Protein AF-A0A087DJ01-F1 (afdb_monomer_lite)

Organism: NCBI:txid158787

InterPro domains:
  IPR004776 Membrane transport PIN-like [PF03547] (1-131)

pLDDT: mean 82.6, std 9.66, range [50.88, 93.38]

Radius of gyration: 17.45 Å; chains: 1; bounding box: 39×43×50 Å

Structure (mmCIF, N/CA/C/O backbone):
data_AF-A0A087DJ01-F1
#
_entry.id   AF-A0A087DJ01-F1
#
loop_
_atom_site.group_PDB
_atom_site.id
_atom_site.type_symbol
_atom_site.label_atom_id
_atom_site.label_alt_id
_atom_site.label_comp_id
_atom_site.label_asym_id
_atom_site.label_entity_id
_atom_site.label_seq_id
_atom_site.pdbx_PDB_ins_code
_atom_site.Cartn_x
_atom_site.Cartn_y
_atom_site.Cartn_z
_atom_site.occupancy
_atom_site.B_iso_or_equiv
_atom_site.auth_seq_id
_atom_site.auth_comp_id
_atom_site.auth_asym_id
_atom_site.auth_atom_id
_atom_site.pdbx_PDB_model_num
ATOM 1 N N . MET A 1 1 ? -6.832 -7.668 -25.271 1.00 61.53 1 MET A N 1
ATOM 2 C CA . MET A 1 1 ? -7.771 -8.761 -24.908 1.00 61.53 1 MET A CA 1
ATOM 3 C C . MET A 1 1 ? -7.084 -9.941 -24.215 1.00 61.53 1 MET A C 1
ATOM 5 O O . MET A 1 1 ? -7.555 -10.349 -23.163 1.00 61.53 1 MET A O 1
ATOM 9 N N . VAL A 1 2 ? -5.950 -10.449 -24.720 1.00 81.69 2 VAL A N 1
ATOM 10 C CA . VAL A 1 2 ? -5.248 -11.616 -24.135 1.00 81.69 2 VAL A CA 1
ATOM 11 C C . VAL A 1 2 ? -4.806 -11.410 -22.673 1.00 81.69 2 VAL A C 1
ATOM 13 O O . VAL A 1 2 ? -4.957 -12.313 -21.858 1.00 81.69 2 VAL A O 1
ATOM 16 N N . ALA A 1 3 ? -4.304 -10.225 -22.310 1.00 79.38 3 ALA A N 1
ATOM 17 C CA . ALA A 1 3 ? -3.881 -9.904 -20.940 1.00 79.38 3 ALA A CA 1
ATOM 18 C C . ALA A 1 3 ? -5.028 -9.996 -19.909 1.00 79.38 3 ALA A C 1
ATOM 20 O O . ALA A 1 3 ? -4.886 -10.640 -18.872 1.00 79.38 3 ALA A O 1
ATOM 21 N N . VAL A 1 4 ? -6.193 -9.426 -20.237 1.00 81.94 4 VAL A N 1
ATOM 22 C CA . VAL A 1 4 ? -7.402 -9.496 -19.398 1.00 81.94 4 VAL A CA 1
ATOM 23 C C . VAL A 1 4 ? -7.857 -10.945 -19.231 1.00 81.94 4 VAL A C 1
ATOM 25 O O . VAL A 1 4 ? -8.125 -11.381 -18.116 1.00 81.94 4 VAL A O 1
ATOM 28 N N . ALA A 1 5 ? -7.885 -11.711 -20.327 1.00 84.88 5 ALA A N 1
ATOM 29 C CA . ALA A 1 5 ? -8.267 -13.120 -20.296 1.00 84.88 5 ALA A CA 1
ATOM 30 C C . ALA A 1 5 ? -7.336 -13.953 -19.399 1.00 84.88 5 ALA A C 1
ATOM 32 O O . ALA A 1 5 ? -7.823 -14.791 -18.648 1.00 84.88 5 ALA A O 1
ATOM 33 N N . LYS A 1 6 ? -6.021 -13.687 -19.409 1.00 85.19 6 LYS A N 1
ATOM 34 C CA . LYS A 1 6 ? -5.051 -14.346 -18.515 1.00 85.19 6 LYS A CA 1
ATOM 35 C C . LYS A 1 6 ? -5.342 -14.058 -17.040 1.00 85.19 6 LYS A C 1
ATOM 37 O O . LYS A 1 6 ? -5.393 -14.991 -16.246 1.00 85.19 6 LYS A O 1
ATOM 42 N N . ILE A 1 7 ? -5.573 -12.795 -16.677 1.00 85.44 7 ILE A N 1
ATOM 43 C CA . ILE A 1 7 ? -5.881 -12.416 -15.287 1.00 85.44 7 ILE A CA 1
ATOM 44 C C . ILE A 1 7 ? -7.194 -13.061 -14.834 1.00 85.44 7 ILE A C 1
ATOM 46 O O . ILE A 1 7 ? -7.244 -13.677 -13.770 1.00 85.44 7 ILE A O 1
ATOM 50 N N . LEU A 1 8 ? -8.244 -12.976 -15.656 1.00 85.94 8 LEU A N 1
ATOM 51 C CA . LEU A 1 8 ? -9.532 -13.598 -15.350 1.00 85.94 8 LEU A CA 1
ATOM 52 C C . LEU A 1 8 ? -9.408 -15.118 -15.229 1.00 85.94 8 LEU A C 1
ATOM 54 O O . LEU A 1 8 ? -9.960 -15.688 -14.295 1.00 85.94 8 LEU A O 1
ATOM 58 N N . ALA A 1 9 ? -8.645 -15.769 -16.109 1.00 88.62 9 ALA A N 1
ATOM 59 C CA . ALA A 1 9 ? -8.399 -17.205 -16.033 1.00 88.62 9 ALA A CA 1
ATOM 60 C C . ALA A 1 9 ? -7.702 -17.597 -14.722 1.00 88.62 9 ALA A C 1
ATOM 62 O O . ALA A 1 9 ? -8.110 -18.570 -14.094 1.00 88.62 9 ALA A O 1
ATOM 63 N N . ILE A 1 10 ? -6.712 -16.823 -14.262 1.00 88.19 10 ILE A N 1
ATOM 64 C CA . ILE A 1 10 ? -6.033 -17.066 -12.978 1.00 88.19 10 ILE A CA 1
ATOM 65 C C . ILE A 1 10 ? -7.006 -16.897 -11.799 1.00 88.19 10 ILE A C 1
ATOM 67 O O . ILE A 1 10 ? -7.025 -17.736 -10.897 1.00 88.19 10 ILE A O 1
ATOM 71 N N . ILE A 1 11 ? -7.850 -15.858 -11.811 1.00 87.62 11 ILE A N 1
ATOM 72 C CA . ILE A 1 11 ? -8.863 -15.631 -10.764 1.00 87.62 11 ILE A CA 1
ATOM 73 C C . ILE A 1 11 ? -9.891 -16.773 -10.743 1.00 87.62 11 ILE A C 1
ATOM 75 O O . ILE A 1 11 ? -10.193 -17.318 -9.678 1.00 87.62 11 ILE A O 1
ATOM 79 N N . LEU A 1 12 ? -10.408 -17.159 -11.912 1.00 91.06 12 LEU A N 1
ATOM 80 C CA . LEU A 1 12 ? -11.375 -18.247 -12.059 1.00 91.06 12 LEU A CA 1
ATOM 81 C C . LEU A 1 12 ? -10.776 -19.590 -11.637 1.00 91.06 12 LEU A C 1
ATOM 83 O O . LEU A 1 12 ? -11.440 -20.349 -10.937 1.00 91.06 12 LEU A O 1
ATOM 87 N N . LEU A 1 13 ? -9.518 -19.858 -11.992 1.00 91.12 13 LEU A N 1
ATOM 88 C CA . LEU A 1 13 ? -8.791 -21.047 -11.557 1.00 91.12 13 LEU A CA 1
ATOM 89 C C . LEU A 1 13 ? -8.661 -21.081 -10.032 1.00 91.12 13 LEU A C 1
ATOM 91 O O . LEU A 1 13 ? -9.018 -22.079 -9.412 1.00 91.12 13 LEU A O 1
ATOM 95 N N . GLY A 1 14 ? -8.219 -19.986 -9.407 1.00 87.62 14 GLY A N 1
ATOM 96 C CA . GLY A 1 14 ? -8.130 -19.896 -7.947 1.00 87.62 14 GLY A CA 1
ATOM 97 C C . GLY A 1 14 ? -9.481 -20.134 -7.263 1.00 87.62 14 GLY A C 1
ATOM 98 O O . GLY A 1 14 ? -9.562 -20.863 -6.271 1.00 87.62 14 GLY A O 1
ATOM 99 N N . TYR A 1 15 ? -10.562 -19.585 -7.825 1.00 87.38 15 TYR A N 1
ATOM 100 C CA . TYR A 1 15 ? -11.919 -19.817 -7.331 1.00 87.38 15 TYR A CA 1
ATOM 101 C C . TYR A 1 15 ? -12.374 -21.274 -7.515 1.00 87.38 15 TYR A C 1
ATOM 103 O O . TYR A 1 15 ? -12.936 -21.858 -6.587 1.00 87.38 15 TYR A O 1
ATOM 111 N N . ALA A 1 16 ? -12.103 -21.888 -8.668 1.00 90.81 16 ALA A N 1
ATOM 112 C CA . ALA A 1 16 ? -12.424 -23.287 -8.937 1.00 90.81 16 ALA A CA 1
ATOM 113 C C . ALA A 1 16 ? -11.679 -24.226 -7.976 1.00 90.81 16 ALA A C 1
ATOM 115 O O . ALA A 1 16 ? -12.303 -25.069 -7.337 1.00 90.81 16 ALA A O 1
ATOM 116 N N . LEU A 1 17 ? -10.374 -24.020 -7.780 1.00 89.31 17 LEU A N 1
ATOM 117 C CA . LEU A 1 17 ? -9.560 -24.802 -6.843 1.00 89.31 17 LEU A CA 1
ATOM 118 C C . LEU A 1 17 ? -10.047 -24.659 -5.393 1.00 89.31 17 LEU A C 1
ATOM 120 O O . LEU A 1 17 ? -10.056 -25.634 -4.641 1.00 89.31 17 LEU A O 1
ATOM 124 N N . LYS A 1 18 ? -10.530 -23.469 -5.009 1.00 85.25 18 LYS A N 1
ATOM 125 C CA . LYS A 1 18 ? -11.216 -23.263 -3.727 1.00 85.25 18 LYS A CA 1
ATOM 126 C C . LYS A 1 18 ? -12.517 -24.072 -3.639 1.00 85.25 18 LYS A C 1
ATOM 128 O O . LYS A 1 18 ? -12.790 -24.658 -2.597 1.00 85.25 18 LYS A O 1
ATOM 133 N N . ARG A 1 19 ? -13.327 -24.115 -4.704 1.00 85.00 19 ARG A N 1
ATOM 134 C CA . ARG A 1 19 ? -14.607 -24.856 -4.738 1.00 85.00 19 ARG A CA 1
ATOM 135 C C . ARG A 1 19 ? -14.423 -26.373 -4.708 1.00 85.00 19 ARG A C 1
ATOM 137 O O . ARG A 1 19 ? -15.259 -27.051 -4.127 1.00 85.00 19 ARG A O 1
ATOM 144 N N . VAL A 1 20 ? -13.336 -26.879 -5.288 1.00 90.75 20 VAL A N 1
ATOM 145 C CA . VAL A 1 20 ? -12.963 -28.307 -5.270 1.00 90.75 20 VAL A CA 1
ATOM 146 C C . VAL A 1 20 ? -12.362 -28.729 -3.915 1.00 90.75 20 VAL A C 1
ATOM 148 O O . VAL A 1 20 ? -12.181 -29.913 -3.661 1.00 90.75 20 VAL A O 1
ATOM 151 N N . GLY A 1 21 ? -12.092 -27.782 -3.009 1.00 83.94 21 GLY A N 1
ATOM 152 C CA . GLY A 1 21 ? -11.594 -28.067 -1.659 1.00 83.94 21 GLY A CA 1
ATOM 153 C C . GLY A 1 21 ? -10.075 -28.225 -1.559 1.00 83.94 21 GLY A C 1
ATOM 154 O O . GLY A 1 21 ? -9.576 -28.546 -0.486 1.00 83.94 21 GLY A O 1
ATOM 155 N N . LEU A 1 22 ? -9.326 -27.953 -2.637 1.00 84.62 22 LEU A N 1
ATOM 156 C CA . LEU A 1 22 ? -7.858 -28.000 -2.620 1.00 84.62 22 LEU A CA 1
ATOM 157 C C . LEU A 1 22 ? -7.259 -26.899 -1.726 1.00 84.62 22 LEU A C 1
ATOM 159 O O . LEU A 1 22 ? -6.221 -27.092 -1.096 1.00 84.62 22 LEU A O 1
ATOM 163 N N . PHE A 1 23 ? -7.918 -25.738 -1.660 1.00 82.44 23 PHE A N 1
ATOM 164 C CA . PHE A 1 23 ? -7.527 -24.635 -0.783 1.00 82.44 23 PHE A CA 1
ATOM 165 C C . PHE A 1 23 ? -8.470 -24.526 0.418 1.00 82.44 23 PHE A C 1
ATOM 167 O O . PHE A 1 23 ? -9.631 -24.138 0.274 1.00 82.44 23 PHE A O 1
ATOM 174 N N . GLY A 1 24 ? -7.942 -24.821 1.607 1.00 76.75 24 GLY A N 1
ATOM 175 C CA . GLY A 1 24 ? -8.616 -24.600 2.885 1.00 76.75 24 GLY A CA 1
ATOM 176 C C . GLY A 1 24 ? -8.686 -23.121 3.286 1.00 76.75 24 GLY A C 1
ATOM 177 O O . GLY A 1 24 ? -8.116 -22.239 2.636 1.00 76.75 24 GLY A O 1
ATOM 178 N N . ALA A 1 25 ? -9.383 -22.845 4.392 1.00 72.25 25 ALA A N 1
ATOM 179 C CA . ALA A 1 25 ? -9.641 -21.486 4.877 1.00 72.25 25 ALA A CA 1
ATOM 180 C C . ALA A 1 25 ? -8.371 -20.709 5.267 1.00 72.25 25 ALA A C 1
ATOM 182 O O . ALA A 1 25 ? -8.379 -19.485 5.197 1.00 72.25 25 ALA A O 1
ATOM 183 N N . ASP A 1 26 ? -7.281 -21.393 5.622 1.00 74.38 26 ASP A N 1
ATOM 184 C CA . ASP A 1 26 ? -6.022 -20.767 6.044 1.00 74.38 26 ASP A CA 1
ATOM 185 C C . ASP A 1 26 ? -4.947 -20.724 4.950 1.00 74.38 26 ASP A C 1
ATOM 187 O O . ASP A 1 26 ? -3.949 -20.016 5.094 1.00 74.38 26 ASP A O 1
ATOM 191 N N . ASN A 1 27 ? -5.139 -21.419 3.822 1.00 79.50 27 ASN A N 1
ATOM 192 C CA . ASN A 1 27 ? -4.134 -21.509 2.757 1.00 79.50 27 ASN A CA 1
ATOM 193 C C . ASN A 1 27 ? -3.794 -20.137 2.151 1.00 79.50 27 ASN A C 1
ATOM 195 O O . ASN A 1 27 ? -2.657 -19.917 1.729 1.00 79.50 27 ASN A O 1
ATOM 199 N N . TYR A 1 28 ? -4.737 -19.186 2.164 1.00 76.06 28 TYR A N 1
ATOM 200 C CA . TYR A 1 28 ? -4.468 -17.817 1.715 1.00 76.06 28 TYR A CA 1
ATOM 201 C C . TYR A 1 28 ? -3.372 -17.143 2.552 1.00 76.06 28 TYR A C 1
ATOM 203 O O . TYR A 1 28 ? -2.590 -16.376 2.000 1.00 76.06 28 TYR A O 1
ATOM 211 N N . LYS A 1 29 ? -3.261 -17.455 3.854 1.00 74.44 29 LYS A N 1
ATOM 212 C CA . LYS A 1 29 ? -2.231 -16.890 4.742 1.00 74.44 29 LYS A CA 1
ATOM 213 C C . LYS A 1 29 ? -0.841 -17.351 4.317 1.00 74.44 29 LYS A C 1
ATOM 215 O O . LYS A 1 29 ? 0.102 -16.567 4.357 1.00 74.44 29 LYS A O 1
ATOM 220 N N . VAL A 1 30 ? -0.710 -18.613 3.901 1.00 80.62 30 VAL A N 1
ATOM 221 C CA . VAL A 1 30 ? 0.555 -19.168 3.395 1.00 80.62 30 VAL A CA 1
ATOM 222 C C . VAL A 1 30 ? 0.920 -18.512 2.070 1.00 80.62 30 VAL A C 1
ATOM 224 O O . VAL A 1 30 ? 2.027 -17.996 1.935 1.00 80.62 30 VAL A O 1
ATOM 227 N N . LEU A 1 31 ? -0.024 -18.449 1.126 1.00 80.94 31 LEU A N 1
ATOM 228 C CA . LEU A 1 31 ? 0.202 -17.804 -0.168 1.00 80.94 31 LEU A CA 1
ATOM 229 C C . LEU A 1 31 ? 0.583 -16.327 -0.001 1.00 80.94 31 LEU A C 1
ATOM 231 O O . LEU A 1 31 ? 1.525 -15.852 -0.622 1.00 80.94 31 LEU A O 1
ATOM 235 N N . GLN A 1 32 ? -0.094 -15.613 0.895 1.00 77.81 32 GLN A N 1
ATOM 236 C CA . GLN A 1 32 ? 0.176 -14.209 1.168 1.00 77.81 32 GLN A CA 1
ATOM 237 C C . GLN A 1 32 ? 1.559 -13.985 1.795 1.00 77.81 32 GLN A C 1
ATOM 239 O O . GLN A 1 32 ? 2.247 -13.033 1.427 1.00 77.81 32 GLN A O 1
ATOM 244 N N . LYS A 1 33 ? 2.001 -14.871 2.700 1.00 79.25 33 LYS A N 1
ATOM 245 C CA . LYS A 1 33 ? 3.377 -14.851 3.220 1.00 79.25 33 LYS A CA 1
ATOM 246 C C . LYS A 1 33 ? 4.389 -15.072 2.098 1.00 79.25 33 LYS A C 1
ATOM 248 O O . LYS A 1 33 ? 5.355 -14.325 2.019 1.00 79.25 33 LYS A O 1
ATOM 253 N N . MET A 1 34 ? 4.152 -16.038 1.210 1.00 85.06 34 MET A N 1
ATOM 254 C CA . MET A 1 34 ? 5.025 -16.261 0.052 1.00 85.06 34 MET A CA 1
ATOM 255 C C . MET A 1 34 ? 5.109 -15.011 -0.829 1.00 85.06 34 MET A C 1
ATOM 257 O O . MET A 1 34 ? 6.201 -14.617 -1.232 1.00 85.06 34 MET A O 1
ATOM 261 N N . VAL A 1 35 ? 3.978 -14.341 -1.071 1.00 84.56 35 VAL A N 1
ATOM 262 C CA . VAL A 1 35 ? 3.969 -13.124 -1.885 1.00 84.56 35 VAL A CA 1
ATOM 263 C C . VAL A 1 35 ? 4.772 -12.002 -1.226 1.00 84.56 35 VAL A C 1
ATOM 265 O O . VAL A 1 35 ? 5.670 -11.433 -1.842 1.00 84.56 35 VAL A O 1
ATOM 268 N N . LEU A 1 36 ? 4.5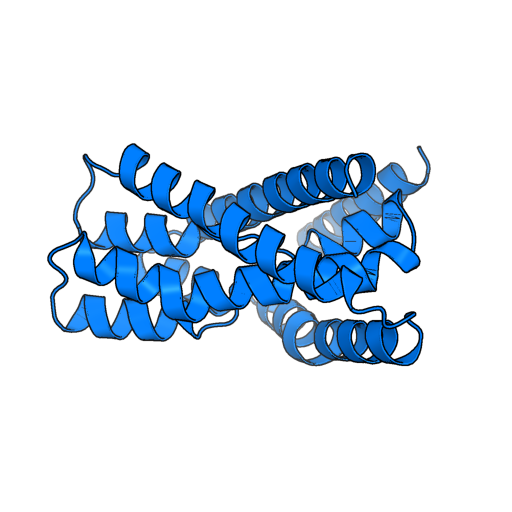00 -11.705 0.044 1.00 80.06 36 LEU A N 1
ATOM 269 C CA . LEU A 1 36 ? 5.110 -10.560 0.724 1.00 80.06 36 LEU A CA 1
ATOM 270 C C . LEU A 1 36 ? 6.572 -10.781 1.129 1.00 80.06 36 LEU A C 1
ATOM 272 O O . LEU A 1 36 ? 7.328 -9.816 1.145 1.00 80.06 36 LEU A O 1
ATOM 276 N N . TYR A 1 37 ? 6.979 -12.013 1.445 1.00 83.94 37 TYR A N 1
ATOM 277 C CA . TYR A 1 37 ? 8.342 -12.303 1.909 1.00 83.94 37 TYR A CA 1
ATOM 278 C C . TYR A 1 37 ? 9.275 -12.831 0.823 1.00 83.94 37 TYR A C 1
ATOM 280 O O . TYR A 1 37 ? 10.487 -12.758 0.998 1.00 83.94 37 TYR A O 1
ATOM 288 N N . VAL A 1 38 ? 8.745 -13.366 -0.280 1.00 88.31 38 VAL A N 1
ATOM 289 C CA . VAL A 1 38 ? 9.574 -13.967 -1.334 1.00 88.31 38 VAL A CA 1
ATOM 290 C C . VAL A 1 38 ? 9.384 -13.236 -2.652 1.00 88.31 38 VAL A C 1
ATOM 292 O O . VAL A 1 38 ? 10.339 -12.667 -3.177 1.00 88.31 38 VAL A O 1
ATOM 295 N N . THR A 1 39 ? 8.162 -13.202 -3.190 1.00 89.56 39 THR A N 1
ATOM 296 C CA . THR A 1 39 ? 7.971 -12.705 -4.560 1.00 89.56 39 THR A CA 1
ATOM 297 C C . THR A 1 39 ? 8.102 -11.192 -4.661 1.00 89.56 39 THR A C 1
ATOM 299 O O . THR A 1 39 ? 8.700 -10.719 -5.620 1.00 89.56 39 THR A O 1
ATOM 302 N N . LEU A 1 40 ? 7.580 -10.422 -3.698 1.00 86.00 40 LEU A N 1
ATOM 303 C CA . LEU A 1 40 ? 7.723 -8.963 -3.719 1.00 86.00 40 LEU A CA 1
ATOM 304 C C . LEU A 1 40 ? 9.1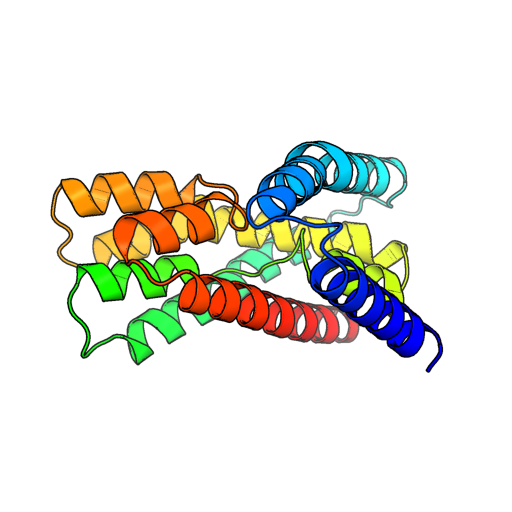76 -8.515 -3.536 1.00 86.00 40 LEU A C 1
ATOM 306 O O . LEU A 1 40 ? 9.631 -7.736 -4.371 1.00 86.00 40 LEU A O 1
ATOM 310 N N . PRO A 1 41 ? 9.946 -9.011 -2.547 1.00 88.50 41 PRO A N 1
ATOM 311 C CA . PRO A 1 41 ? 11.362 -8.670 -2.452 1.00 88.50 41 PRO A CA 1
ATOM 312 C C . PRO A 1 41 ? 12.138 -9.057 -3.711 1.00 88.50 41 PRO A C 1
ATOM 314 O O . PRO A 1 41 ? 12.916 -8.252 -4.215 1.00 88.50 41 PRO A O 1
ATOM 317 N N . ALA A 1 42 ? 11.878 -10.240 -4.280 1.00 90.44 42 ALA A N 1
ATOM 318 C CA . ALA A 1 42 ? 12.495 -10.651 -5.540 1.00 90.44 42 ALA A CA 1
ATOM 319 C C . ALA A 1 42 ? 12.127 -9.710 -6.702 1.00 90.44 42 ALA A C 1
ATOM 321 O O . ALA A 1 42 ? 13.002 -9.316 -7.473 1.00 90.44 42 ALA A O 1
ATOM 322 N N . ALA A 1 43 ? 10.859 -9.302 -6.813 1.00 87.94 43 ALA A N 1
ATOM 323 C CA . ALA A 1 43 ? 10.400 -8.355 -7.827 1.00 87.94 43 ALA A CA 1
ATOM 324 C C . ALA A 1 43 ? 11.060 -6.978 -7.664 1.00 87.94 43 ALA A C 1
ATOM 326 O O . ALA A 1 43 ? 11.467 -6.376 -8.655 1.00 87.94 43 ALA A O 1
ATOM 327 N N . ILE A 1 44 ? 11.219 -6.500 -6.428 1.00 88.81 44 ILE A N 1
ATOM 328 C CA . ILE A 1 44 ? 11.911 -5.241 -6.136 1.00 88.81 44 ILE A CA 1
ATOM 329 C C . ILE A 1 44 ? 13.381 -5.348 -6.547 1.00 88.81 44 ILE A C 1
ATOM 331 O O . ILE A 1 44 ? 13.840 -4.558 -7.367 1.00 88.81 44 ILE A O 1
ATOM 335 N N . ILE A 1 45 ? 14.101 -6.360 -6.050 1.00 91.69 45 ILE A N 1
ATOM 336 C CA . ILE A 1 45 ? 15.529 -6.558 -6.337 1.00 91.69 45 ILE A CA 1
ATOM 337 C C . ILE A 1 45 ? 15.774 -6.651 -7.845 1.00 91.69 45 ILE A C 1
ATOM 339 O O . ILE A 1 45 ? 16.657 -5.977 -8.364 1.00 91.69 45 ILE A O 1
ATOM 343 N N . THR A 1 46 ? 14.979 -7.443 -8.564 1.00 90.62 46 THR A N 1
ATOM 344 C CA . THR A 1 46 ? 15.123 -7.601 -10.021 1.00 90.62 46 THR A CA 1
ATOM 345 C C . THR A 1 46 ? 14.793 -6.322 -10.789 1.00 90.62 46 THR A C 1
ATOM 347 O O . THR A 1 46 ? 15.508 -5.983 -11.733 1.00 90.62 46 THR A O 1
ATOM 350 N N . SER A 1 47 ? 13.763 -5.579 -10.375 1.00 88.75 47 SER A N 1
ATOM 351 C CA . SER A 1 47 ? 13.389 -4.307 -11.008 1.00 88.75 47 SER A CA 1
ATOM 352 C C . SER A 1 47 ? 14.476 -3.247 -10.853 1.00 88.75 47 SER A C 1
ATOM 354 O O . SER A 1 47 ? 14.758 -2.531 -11.808 1.00 88.75 47 SER A O 1
ATOM 356 N N . PHE A 1 48 ? 15.119 -3.166 -9.686 1.00 88.62 48 PHE A N 1
ATOM 357 C CA . PHE A 1 48 ? 16.277 -2.293 -9.498 1.00 88.62 48 PHE A CA 1
ATOM 358 C C . PHE A 1 48 ? 17.512 -2.824 -10.229 1.00 88.62 48 PHE A C 1
ATOM 360 O O . PHE A 1 48 ? 18.176 -2.068 -10.917 1.00 88.62 48 PHE A O 1
ATOM 367 N N . ALA A 1 49 ? 17.812 -4.122 -10.172 1.00 89.75 49 ALA A N 1
ATOM 368 C CA . ALA A 1 49 ? 19.004 -4.675 -10.823 1.00 89.75 49 ALA A CA 1
ATOM 369 C C . ALA A 1 49 ? 19.012 -4.478 -12.351 1.00 89.75 49 ALA A C 1
ATOM 371 O O . ALA A 1 49 ? 20.074 -4.328 -12.951 1.00 89.75 49 ALA A O 1
ATOM 372 N N . THR A 1 50 ? 17.836 -4.493 -12.982 1.00 86.75 50 THR A N 1
ATOM 373 C CA . THR A 1 50 ? 17.683 -4.381 -14.443 1.00 86.75 50 THR A CA 1
ATOM 374 C C . THR A 1 50 ? 17.208 -3.008 -14.916 1.00 86.75 50 THR A C 1
ATOM 376 O O . THR A 1 50 ? 17.303 -2.696 -16.104 1.00 86.75 50 THR A O 1
ATOM 379 N N . GLY A 1 51 ? 16.674 -2.190 -14.012 1.00 80.69 51 GLY A N 1
ATOM 380 C CA . GLY A 1 51 ? 16.069 -0.913 -14.347 1.00 80.69 51 GLY A CA 1
ATOM 381 C C . GLY A 1 51 ? 17.095 0.195 -14.562 1.00 80.69 51 GLY A C 1
ATOM 382 O O . GLY A 1 51 ? 18.173 0.218 -13.969 1.00 80.69 51 GLY A O 1
ATOM 383 N N . ARG A 1 52 ? 16.753 1.155 -15.426 1.00 80.00 52 ARG A N 1
ATOM 384 C CA . ARG A 1 52 ? 17.541 2.380 -15.578 1.00 80.00 52 ARG A CA 1
ATOM 385 C C . ARG A 1 52 ? 17.270 3.293 -14.392 1.00 80.00 52 ARG A C 1
ATOM 387 O O . ARG A 1 52 ? 16.122 3.649 -14.142 1.00 80.00 52 ARG A O 1
ATOM 394 N N . HIS A 1 53 ? 18.330 3.675 -13.695 1.00 79.56 53 HIS A N 1
ATOM 395 C CA . HIS A 1 53 ? 18.249 4.596 -12.572 1.00 79.56 53 HIS A CA 1
ATOM 396 C C . HIS A 1 53 ? 18.486 6.011 -13.081 1.00 79.56 53 HIS A C 1
ATOM 398 O O . HIS A 1 53 ? 19.595 6.350 -13.487 1.00 79.56 53 HIS A O 1
ATOM 404 N N . ASP A 1 54 ? 17.435 6.818 -13.059 1.00 85.12 54 ASP A N 1
ATOM 405 C CA . ASP A 1 54 ? 17.502 8.253 -13.304 1.00 85.12 54 ASP A CA 1
ATOM 406 C C . ASP A 1 54 ? 17.006 8.974 -12.044 1.00 85.12 54 ASP A C 1
ATOM 408 O O . ASP A 1 54 ? 16.105 8.489 -11.354 1.00 85.12 54 ASP A O 1
ATOM 412 N N . LEU A 1 55 ? 17.569 10.144 -11.749 1.00 82.12 55 LEU A N 1
ATOM 413 C CA . LEU A 1 55 ? 17.086 11.044 -10.700 1.00 82.12 55 LEU A CA 1
ATOM 414 C C . LEU A 1 55 ? 15.606 11.406 -10.901 1.00 82.12 55 LEU A C 1
ATOM 416 O O . LEU A 1 55 ? 14.904 11.652 -9.921 1.00 82.12 55 LEU A O 1
ATOM 420 N N . GLY A 1 56 ? 15.105 11.354 -12.142 1.00 83.56 56 GLY A N 1
ATOM 421 C CA . GLY A 1 56 ? 13.682 11.503 -12.460 1.00 83.56 56 GLY A CA 1
ATOM 422 C C . GLY A 1 56 ? 12.755 10.545 -11.694 1.00 83.56 56 GLY A C 1
ATOM 423 O O . GLY A 1 56 ? 11.620 10.899 -11.383 1.00 83.56 56 GLY A O 1
ATOM 424 N N . LEU A 1 57 ? 13.242 9.367 -11.293 1.00 86.56 57 LEU A N 1
ATOM 425 C CA . LEU A 1 57 ? 12.469 8.404 -10.502 1.00 86.56 57 LEU A CA 1
ATOM 426 C C . LEU A 1 57 ? 12.119 8.920 -9.097 1.00 86.56 57 LEU A C 1
ATOM 428 O O . LEU A 1 57 ? 11.080 8.552 -8.550 1.00 86.56 57 LEU A O 1
ATOM 432 N N . LEU A 1 58 ? 12.932 9.815 -8.524 1.00 89.31 58 LEU A N 1
ATOM 433 C CA . LEU A 1 58 ? 12.640 10.424 -7.222 1.00 89.31 58 LEU A CA 1
ATOM 434 C C . LEU A 1 58 ? 11.412 11.341 -7.280 1.00 89.31 58 LEU A C 1
ATOM 436 O O . LEU A 1 58 ? 10.680 11.443 -6.293 1.00 89.31 58 LEU A O 1
ATOM 440 N N . TRP A 1 59 ? 11.135 11.955 -8.436 1.00 90.00 59 TRP A N 1
ATOM 441 C CA . TRP A 1 59 ? 9.903 12.722 -8.633 1.00 90.00 59 TRP A CA 1
ATOM 442 C C . TRP A 1 59 ? 8.664 11.832 -8.584 1.00 90.00 59 TRP A C 1
ATOM 444 O O . TRP A 1 59 ? 7.643 12.247 -8.039 1.00 90.00 59 TRP A O 1
ATOM 454 N N . ILE A 1 60 ? 8.765 10.588 -9.062 1.00 91.12 60 ILE A N 1
ATOM 455 C CA . ILE A 1 60 ? 7.682 9.602 -8.961 1.00 91.12 60 ILE A CA 1
ATOM 456 C C . ILE A 1 60 ? 7.433 9.229 -7.494 1.00 91.12 60 ILE A C 1
ATOM 458 O O . ILE A 1 60 ? 6.280 9.129 -7.072 1.00 91.12 60 ILE A O 1
ATOM 462 N N . SER A 1 61 ? 8.489 9.098 -6.687 1.00 92.88 61 SER A N 1
ATOM 463 C CA . SER A 1 61 ? 8.356 8.885 -5.241 1.00 92.88 61 SER A CA 1
ATOM 464 C C . SER A 1 61 ? 7.668 10.066 -4.551 1.00 92.88 61 SER A C 1
ATOM 466 O O . SER A 1 61 ? 6.762 9.867 -3.743 1.00 92.88 61 SER A O 1
ATOM 468 N N . LEU A 1 62 ? 8.032 11.309 -4.888 1.00 92.50 62 LEU A N 1
ATOM 469 C CA . LEU A 1 62 ? 7.354 12.487 -4.337 1.00 92.50 62 LEU A CA 1
ATOM 470 C C . LEU A 1 62 ? 5.881 12.546 -4.768 1.00 92.50 62 LEU A C 1
ATOM 472 O O . LEU A 1 62 ? 5.005 12.826 -3.950 1.00 92.50 62 LEU A O 1
ATOM 476 N N . PHE A 1 63 ? 5.596 12.234 -6.031 1.00 91.75 63 PHE A N 1
ATOM 477 C CA . PHE A 1 63 ? 4.234 12.140 -6.543 1.00 91.75 63 PHE A CA 1
ATOM 478 C C . PHE A 1 63 ? 3.417 11.088 -5.777 1.00 91.75 63 PHE A C 1
ATOM 480 O O . PHE A 1 63 ? 2.307 11.379 -5.332 1.00 91.75 63 PHE A O 1
ATOM 487 N N . GLY A 1 64 ? 3.990 9.906 -5.526 1.00 91.25 64 GLY A N 1
ATOM 488 C CA . GLY A 1 64 ? 3.361 8.854 -4.725 1.00 91.25 64 GLY A CA 1
ATOM 489 C C . GLY A 1 64 ? 3.026 9.290 -3.301 1.00 91.25 64 GLY A C 1
ATOM 490 O O . GLY A 1 64 ? 1.917 9.035 -2.826 1.00 91.25 64 GLY A O 1
ATOM 491 N N . LEU A 1 65 ? 3.932 10.023 -2.649 1.00 91.69 65 LEU A N 1
ATOM 492 C CA . LEU A 1 65 ? 3.699 10.606 -1.326 1.00 91.69 65 LEU A CA 1
ATOM 493 C C . LEU A 1 65 ? 2.493 11.562 -1.332 1.00 91.69 65 LEU A C 1
ATOM 495 O O . LEU A 1 65 ? 1.599 11.455 -0.488 1.00 91.69 65 LEU A O 1
ATOM 499 N N . VAL A 1 66 ? 2.439 12.481 -2.301 1.00 91.81 66 VAL A N 1
ATOM 500 C CA . VAL A 1 66 ? 1.343 13.455 -2.424 1.00 91.81 66 VAL A CA 1
ATOM 501 C C . VAL A 1 66 ? 0.021 12.743 -2.701 1.00 91.81 66 VAL A C 1
ATOM 503 O O . VAL A 1 66 ? -0.960 12.964 -1.987 1.00 91.81 66 VAL A O 1
ATOM 506 N N . CYS A 1 67 ? -0.004 11.830 -3.674 1.00 91.31 67 CYS A N 1
A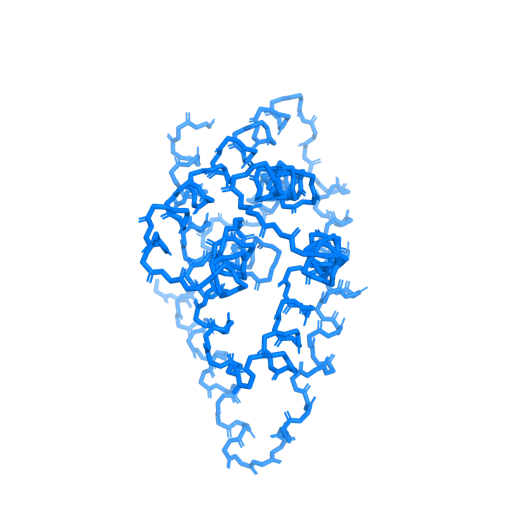TOM 507 C CA . CYS A 1 67 ? -1.197 11.063 -4.016 1.00 91.31 67 CYS A CA 1
ATOM 508 C C . CYS A 1 67 ? -1.722 10.238 -2.840 1.00 91.31 67 CYS A C 1
ATOM 510 O O . CYS A 1 67 ? -2.936 10.139 -2.684 1.00 91.31 67 CYS A O 1
ATOM 512 N N . ALA A 1 68 ? -0.845 9.687 -1.994 1.00 89.62 68 ALA A N 1
ATOM 513 C CA . ALA A 1 68 ? -1.243 8.897 -0.828 1.00 89.62 68 ALA A CA 1
ATOM 514 C C . ALA A 1 68 ? -1.935 9.740 0.263 1.00 89.62 68 ALA A C 1
ATOM 516 O O . ALA A 1 68 ? -2.708 9.205 1.061 1.00 89.62 68 ALA A O 1
ATOM 517 N N . THR A 1 69 ? -1.745 11.065 0.250 1.00 88.25 69 THR A N 1
ATOM 518 C CA . THR A 1 69 ? -2.456 12.009 1.131 1.00 88.25 69 THR A CA 1
ATOM 519 C C . THR A 1 69 ? -3.944 12.097 0.803 1.00 88.25 69 THR A C 1
ATOM 521 O O . THR A 1 69 ? -4.781 12.209 1.698 1.00 88.25 69 THR A O 1
ATOM 524 N N . ILE A 1 70 ? -4.294 12.037 -0.484 1.00 89.81 70 ILE A N 1
ATOM 525 C CA . ILE A 1 70 ? -5.667 12.221 -0.965 1.00 89.81 70 ILE A CA 1
ATOM 526 C C . ILE A 1 70 ? -6.633 11.210 -0.325 1.00 89.81 70 ILE A C 1
ATOM 528 O O . ILE A 1 70 ? -7.590 11.652 0.316 1.00 89.81 70 ILE A O 1
ATOM 532 N N . PRO A 1 71 ? -6.410 9.881 -0.407 1.00 87.75 71 PRO A N 1
ATOM 533 C CA . PRO A 1 71 ? -7.330 8.913 0.179 1.00 87.75 71 PRO A CA 1
ATOM 534 C C . PRO A 1 71 ? -7.391 9.007 1.709 1.00 87.75 71 PRO A C 1
ATOM 536 O O . PRO A 1 71 ? -8.457 8.773 2.276 1.00 87.75 71 PRO A O 1
ATOM 539 N N . LEU A 1 72 ? -6.316 9.426 2.390 1.00 87.69 72 LEU A N 1
ATOM 540 C CA . LEU A 1 72 ? -6.349 9.694 3.833 1.00 87.69 72 LEU A CA 1
ATOM 541 C C . LEU A 1 72 ? -7.332 10.823 4.173 1.00 87.69 72 LEU A C 1
ATOM 543 O O . LEU A 1 72 ? -8.196 10.657 5.040 1.00 87.69 72 LEU A O 1
ATOM 547 N N . VAL A 1 73 ? -7.244 11.949 3.460 1.00 88.88 73 VAL A N 1
ATOM 548 C CA . VAL A 1 73 ? -8.163 13.084 3.633 1.00 88.88 73 VAL A CA 1
ATOM 549 C C . VAL A 1 73 ? -9.589 12.673 3.270 1.00 88.88 73 VAL A C 1
ATOM 551 O O . VAL A 1 73 ? -10.522 12.948 4.026 1.00 88.88 73 VAL A O 1
ATOM 554 N N . THR A 1 74 ? -9.781 11.947 2.165 1.00 88.69 74 THR A N 1
ATOM 555 C CA . THR A 1 74 ? -11.097 11.420 1.784 1.00 88.69 74 THR A CA 1
ATOM 556 C C . THR A 1 74 ? -11.683 10.543 2.889 1.00 88.69 74 THR A C 1
ATOM 558 O O . THR A 1 74 ? -12.837 10.737 3.270 1.00 88.69 74 THR A O 1
ATOM 561 N N . MET A 1 75 ? -10.903 9.630 3.472 1.00 87.56 75 MET A N 1
ATOM 562 C CA . MET A 1 75 ? -11.377 8.765 4.553 1.00 87.56 75 MET A CA 1
ATOM 563 C C . MET A 1 75 ? -11.680 9.545 5.833 1.00 87.56 75 MET A C 1
ATOM 565 O O . MET A 1 75 ? -12.695 9.267 6.474 1.00 87.56 75 MET A O 1
ATOM 569 N N . PHE A 1 76 ? -10.893 10.565 6.185 1.00 88.69 76 PHE A N 1
ATOM 570 C CA . PHE A 1 76 ? -11.199 11.460 7.310 1.00 88.69 76 PHE A CA 1
ATOM 571 C C . PHE A 1 76 ? -12.564 12.149 7.144 1.00 88.69 76 PHE A C 1
ATOM 573 O O . PHE A 1 76 ? -13.342 12.258 8.102 1.00 88.69 76 PHE A O 1
ATOM 580 N N . VAL A 1 77 ? -12.862 12.567 5.912 1.00 89.88 77 VAL A N 1
ATOM 581 C CA . VAL A 1 77 ? -14.083 13.264 5.499 1.00 89.88 77 VAL A CA 1
ATOM 582 C C . VAL A 1 77 ? -15.271 12.307 5.336 1.00 89.88 77 VAL A C 1
ATOM 584 O O . VAL A 1 77 ? -16.400 12.679 5.624 1.00 89.88 77 VAL A O 1
ATOM 587 N N . VAL A 1 78 ? -15.100 11.059 4.921 1.00 88.94 78 VAL A N 1
ATOM 588 C CA . VAL A 1 78 ? -16.235 10.116 4.826 1.00 88.94 78 VAL A CA 1
ATOM 589 C C . VAL A 1 78 ? -16.617 9.571 6.206 1.00 88.94 78 VAL A C 1
ATOM 591 O O . VAL A 1 78 ? -17.788 9.341 6.502 1.00 88.94 78 VAL A O 1
ATOM 594 N N . SER A 1 79 ? -15.642 9.425 7.098 1.00 87.56 79 SER A N 1
ATOM 595 C CA . SER A 1 79 ? -15.816 8.746 8.383 1.00 87.56 79 SER A CA 1
ATOM 596 C C . SER A 1 79 ? -16.257 9.655 9.549 1.00 87.56 79 SER A C 1
ATOM 598 O O . SER A 1 79 ? -16.370 9.184 10.677 1.00 87.56 79 SER A O 1
ATOM 600 N N . ARG A 1 80 ? -16.568 10.943 9.312 1.00 86.81 80 ARG A N 1
ATOM 601 C CA . ARG A 1 80 ? -16.874 11.957 10.363 1.00 86.81 80 ARG A CA 1
ATOM 602 C C . ARG A 1 80 ? -17.992 11.582 11.334 1.00 86.81 80 ARG A C 1
ATOM 604 O O . ARG A 1 80 ? -17.974 12.036 12.469 1.00 86.81 80 ARG A O 1
ATOM 611 N N . ARG A 1 81 ? -18.970 10.791 10.887 1.00 87.44 81 ARG A N 1
ATOM 612 C CA . ARG A 1 81 ? -20.117 10.366 11.711 1.00 87.44 81 ARG A CA 1
ATOM 613 C C . ARG A 1 81 ? -19.877 9.043 12.447 1.00 87.44 81 ARG A C 1
ATOM 615 O O . ARG A 1 81 ? -20.802 8.514 13.051 1.00 87.44 81 ARG A O 1
ATOM 622 N N . MET A 1 82 ? -18.676 8.473 12.351 1.00 85.81 82 MET A N 1
ATOM 623 C CA . MET A 1 82 ? -18.352 7.170 12.930 1.00 85.81 82 MET A CA 1
ATOM 624 C C . MET A 1 82 ? -17.627 7.304 14.278 1.00 85.81 82 MET A C 1
ATOM 626 O O . MET A 1 82 ? -16.917 8.289 14.492 1.00 85.81 82 MET A O 1
ATOM 630 N N . PRO A 1 83 ? -17.733 6.294 15.164 1.00 85.38 83 PRO A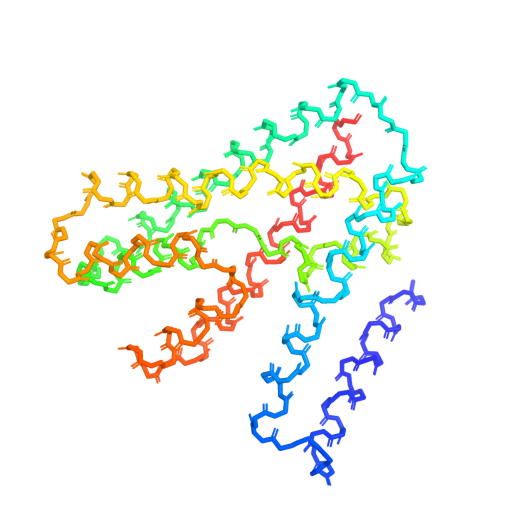 N 1
ATOM 631 C CA . PRO A 1 83 ? -16.951 6.233 16.399 1.00 85.38 83 PRO A CA 1
ATOM 632 C C . PRO A 1 83 ? -15.442 6.284 16.134 1.00 85.38 83 PRO A C 1
ATOM 634 O O . PRO A 1 83 ? -14.967 5.702 15.156 1.00 85.38 83 PRO A O 1
ATOM 637 N N . VAL A 1 84 ? -14.686 6.916 17.037 1.00 82.75 84 VAL A N 1
ATOM 638 C CA . VAL A 1 84 ? -13.254 7.239 16.868 1.00 82.75 84 VAL A CA 1
ATOM 639 C C . VAL A 1 84 ? -12.402 6.029 16.469 1.00 82.75 84 VAL A C 1
ATOM 641 O O . VAL A 1 84 ? -11.637 6.121 15.514 1.00 82.75 84 VAL A O 1
ATOM 644 N N . ALA A 1 85 ? -12.575 4.877 17.121 1.00 75.00 85 ALA A N 1
ATOM 645 C CA . ALA A 1 85 ? -11.801 3.672 16.811 1.00 75.00 85 ALA A CA 1
ATOM 646 C C . ALA A 1 85 ? -12.050 3.155 15.379 1.00 75.00 85 ALA A C 1
ATOM 648 O O . ALA A 1 85 ? -11.112 2.871 14.633 1.00 75.00 85 ALA A O 1
ATOM 649 N N . ARG A 1 86 ? -13.319 3.098 14.949 1.00 77.25 86 ARG A N 1
ATOM 650 C CA . ARG A 1 86 ? -13.692 2.698 13.579 1.00 77.25 86 ARG A CA 1
ATOM 651 C C . ARG A 1 86 ? -13.225 3.727 12.551 1.00 77.25 86 ARG A C 1
ATOM 653 O O . ARG A 1 86 ? -12.864 3.374 11.431 1.00 77.25 86 ARG A O 1
ATOM 660 N N . ARG A 1 87 ? -13.224 4.996 12.951 1.00 85.19 87 ARG A N 1
ATOM 661 C CA . ARG A 1 87 ? -12.764 6.127 12.155 1.00 85.19 87 ARG A CA 1
ATOM 662 C C . ARG A 1 87 ? -11.266 6.036 11.871 1.00 85.19 87 ARG A C 1
ATOM 664 O O . ARG A 1 87 ? -10.876 6.034 10.709 1.00 85.19 87 ARG A O 1
ATOM 671 N N . ALA A 1 88 ? -10.459 5.862 12.918 1.00 80.62 88 ALA A N 1
ATOM 672 C CA . ALA A 1 88 ? -9.019 5.643 12.817 1.00 80.62 88 ALA A CA 1
ATOM 673 C C . ALA A 1 88 ? -8.710 4.413 11.955 1.00 80.62 88 ALA A C 1
ATOM 675 O O . ALA A 1 88 ? -7.887 4.480 11.049 1.00 80.62 88 ALA A O 1
ATOM 676 N N . PHE A 1 89 ? -9.443 3.315 12.158 1.00 77.44 89 PHE A N 1
ATOM 677 C CA . PHE A 1 89 ? -9.294 2.123 11.331 1.00 77.44 89 PHE A CA 1
ATOM 678 C C . PHE A 1 89 ? -9.525 2.411 9.839 1.00 77.44 89 PHE A C 1
ATOM 680 O O . PHE A 1 89 ? -8.684 2.057 9.018 1.00 77.44 89 PHE A O 1
ATOM 687 N N . LEU A 1 90 ? -10.632 3.064 9.472 1.00 80.00 90 LEU A N 1
ATOM 688 C CA . LEU A 1 90 ? -10.924 3.383 8.070 1.00 80.00 90 LEU A CA 1
ATOM 689 C C . LEU A 1 90 ? -9.921 4.369 7.475 1.00 80.00 90 LEU A C 1
ATOM 691 O O . LEU A 1 90 ? -9.553 4.222 6.314 1.00 80.00 90 LEU A O 1
ATOM 695 N N . MET A 1 91 ? -9.455 5.337 8.264 1.00 84.81 91 MET A N 1
ATOM 696 C CA . MET A 1 91 ? -8.403 6.256 7.840 1.00 84.81 91 MET A CA 1
ATOM 697 C C . MET A 1 91 ? -7.105 5.520 7.528 1.00 84.81 91 MET A C 1
ATOM 699 O O . MET A 1 91 ? -6.502 5.817 6.509 1.00 84.81 91 MET A O 1
ATOM 703 N N . LEU A 1 92 ? -6.700 4.535 8.331 1.00 81.19 92 LEU A N 1
ATOM 704 C CA . LEU A 1 92 ? -5.460 3.788 8.098 1.00 81.19 92 LEU A CA 1
ATOM 705 C C . LEU A 1 92 ? -5.574 2.718 7.006 1.00 81.19 92 LEU A C 1
ATOM 707 O O . LEU A 1 92 ? -4.631 2.508 6.259 1.00 81.19 92 LEU A O 1
ATOM 711 N N . ASN A 1 93 ? -6.711 2.024 6.922 1.00 78.06 93 ASN A N 1
ATOM 712 C CA . ASN A 1 93 ? -6.892 0.888 6.007 1.00 78.06 93 ASN A CA 1
ATOM 713 C C . ASN A 1 93 ? -7.428 1.312 4.637 1.00 78.06 93 ASN A C 1
ATOM 715 O O . ASN A 1 93 ? -7.253 0.602 3.652 1.00 78.06 93 ASN A O 1
ATOM 719 N N . GLY A 1 94 ? -8.129 2.444 4.585 1.00 75.69 94 GLY A N 1
ATOM 720 C CA . GLY A 1 94 ? -8.650 3.035 3.358 1.00 75.69 94 GLY A CA 1
ATOM 721 C C . GLY A 1 94 ? -7.717 4.066 2.725 1.00 75.69 94 GLY A C 1
ATOM 722 O O . GLY A 1 94 ? -8.085 4.644 1.705 1.00 75.69 94 GLY A O 1
ATOM 723 N N . SER A 1 95 ? -6.552 4.320 3.324 1.00 81.00 95 SER A N 1
ATOM 724 C CA . SER A 1 95 ? -5.516 5.194 2.774 1.00 81.00 95 SER A CA 1
ATOM 725 C C . SER A 1 95 ? -4.309 4.398 2.291 1.00 81.00 95 SER A C 1
ATOM 727 O O . SER A 1 95 ? -4.131 3.229 2.634 1.00 81.00 95 SER A O 1
ATOM 729 N N . GLY A 1 96 ? -3.495 5.049 1.462 1.00 83.44 96 GLY A N 1
ATOM 730 C CA . GLY A 1 96 ? -2.422 4.399 0.724 1.00 83.44 96 GLY A CA 1
ATOM 731 C C . GLY A 1 96 ? -2.927 3.566 -0.455 1.00 83.44 96 GLY A C 1
ATOM 732 O O . GLY A 1 96 ? -4.128 3.406 -0.684 1.00 83.44 96 GLY A O 1
ATOM 733 N N . PHE A 1 97 ? -1.981 3.052 -1.230 1.00 88.25 97 PHE A N 1
ATOM 734 C CA . PHE A 1 97 ? -2.232 2.252 -2.423 1.00 88.25 97 PHE A CA 1
ATOM 735 C C . PHE A 1 97 ? -1.695 0.835 -2.243 1.00 88.25 97 PHE A C 1
ATOM 737 O O . PHE A 1 97 ? -0.617 0.631 -1.687 1.00 88.25 97 PHE A O 1
ATOM 744 N N . ASN A 1 98 ? -2.427 -0.160 -2.746 1.00 87.94 98 ASN A N 1
ATOM 745 C CA . ASN A 1 98 ? -1.986 -1.554 -2.710 1.00 87.94 98 ASN A CA 1
ATOM 746 C C . ASN A 1 98 ? -1.048 -1.847 -3.890 1.00 87.94 98 ASN A C 1
ATOM 748 O O . ASN A 1 98 ? -1.397 -2.575 -4.824 1.00 87.94 98 ASN A O 1
ATOM 752 N N . VAL A 1 99 ? 0.127 -1.213 -3.884 1.00 88.75 99 VAL A N 1
ATOM 753 C CA . VAL A 1 99 ? 0.985 -1.199 -5.068 1.00 88.75 99 VAL A CA 1
ATOM 754 C C . VAL A 1 99 ? 1.642 -2.550 -5.286 1.00 88.75 99 VAL A C 1
ATOM 756 O O . VAL A 1 99 ? 1.432 -3.157 -6.332 1.00 88.75 99 VAL A O 1
ATOM 759 N N . GLY A 1 100 ? 2.371 -3.058 -4.290 1.00 85.06 100 GLY A N 1
ATOM 760 C CA . GLY A 1 100 ? 3.099 -4.318 -4.422 1.00 85.06 100 GLY A CA 1
ATOM 761 C C . GLY A 1 100 ? 2.206 -5.502 -4.808 1.00 85.06 100 GLY A C 1
ATOM 762 O O . GLY A 1 100 ? 2.506 -6.220 -5.757 1.00 85.06 100 GLY A O 1
ATOM 763 N N . ASN A 1 101 ? 1.079 -5.698 -4.118 1.00 82.75 101 ASN A N 1
ATOM 764 C CA . ASN A 1 101 ? 0.267 -6.908 -4.288 1.00 82.75 101 ASN A CA 1
ATOM 765 C C . ASN A 1 101 ? -0.798 -6.798 -5.394 1.00 82.75 101 ASN A C 1
ATOM 767 O O . ASN A 1 101 ? -1.382 -7.817 -5.765 1.00 82.75 101 ASN A O 1
ATOM 771 N N . PHE A 1 102 ? -1.095 -5.594 -5.896 1.00 86.00 102 PHE A N 1
ATOM 772 C CA . PHE A 1 102 ? -2.130 -5.396 -6.915 1.00 86.00 102 PHE A CA 1
ATOM 773 C C . PHE A 1 102 ? -1.651 -4.533 -8.081 1.00 86.00 102 PHE A C 1
ATOM 775 O O . PHE A 1 102 ? -1.605 -5.016 -9.212 1.00 86.00 102 PHE A O 1
ATOM 782 N N . THR A 1 103 ? -1.277 -3.276 -7.834 1.00 89.81 103 THR A N 1
ATOM 783 C CA . THR A 1 103 ? -0.937 -2.339 -8.915 1.00 89.81 103 THR A CA 1
ATOM 784 C C . THR A 1 103 ? 0.240 -2.829 -9.752 1.00 89.81 103 THR A C 1
ATOM 786 O O . THR A 1 103 ? 0.163 -2.805 -10.975 1.00 89.81 103 THR A O 1
ATOM 789 N N . LEU A 1 104 ? 1.304 -3.327 -9.123 1.00 90.12 104 LEU A N 1
ATOM 790 C CA . LEU A 1 104 ? 2.529 -3.754 -9.794 1.00 90.12 104 LEU A CA 1
ATOM 791 C C . LEU A 1 104 ? 2.287 -4.917 -10.779 1.00 90.12 104 LEU A C 1
ATOM 793 O O . LEU A 1 104 ? 2.607 -4.740 -11.956 1.00 90.12 104 LEU A O 1
ATOM 797 N N . PRO A 1 105 ? 1.650 -6.043 -10.392 1.00 88.69 105 PRO A N 1
ATOM 798 C CA . PRO A 1 105 ? 1.288 -7.100 -11.339 1.00 88.69 105 PRO A CA 1
ATOM 799 C C . PRO A 1 105 ? 0.406 -6.621 -12.501 1.00 88.69 105 PRO A C 1
ATOM 801 O O . PRO A 1 105 ? 0.580 -7.064 -13.639 1.00 88.69 105 PRO A O 1
ATOM 804 N N . ILE A 1 106 ? -0.534 -5.706 -12.238 1.00 89.94 106 ILE A N 1
ATOM 805 C CA . ILE A 1 106 ? -1.424 -5.151 -13.267 1.00 89.94 106 ILE A CA 1
ATOM 806 C C . ILE A 1 106 ? -0.629 -4.282 -14.249 1.00 89.94 106 ILE A C 1
ATOM 808 O O . ILE A 1 106 ? -0.709 -4.507 -15.456 1.00 89.94 106 ILE A O 1
ATOM 812 N N . LEU A 1 107 ? 0.197 -3.353 -13.767 1.00 91.00 107 LEU A N 1
ATOM 813 C CA . LEU A 1 107 ? 1.032 -2.512 -14.631 1.00 91.00 107 LEU A CA 1
ATOM 814 C C . LEU A 1 107 ? 2.013 -3.351 -15.455 1.00 91.00 107 LEU A C 1
ATOM 816 O O . LEU A 1 107 ? 2.117 -3.154 -16.662 1.00 91.00 107 LEU A O 1
ATOM 820 N N . GLN A 1 108 ? 2.660 -4.348 -14.850 1.00 88.69 108 GLN A N 1
ATOM 821 C CA . GLN A 1 108 ? 3.545 -5.262 -15.577 1.00 88.69 108 GLN A CA 1
ATOM 822 C C . GLN A 1 108 ? 2.812 -6.045 -16.673 1.00 88.69 108 GLN A C 1
ATOM 824 O O . GLN A 1 108 ? 3.384 -6.312 -17.728 1.00 88.69 108 GLN A O 1
ATOM 829 N N . THR A 1 109 ? 1.545 -6.393 -16.444 1.00 89.31 109 THR A N 1
ATOM 830 C CA . THR A 1 109 ? 0.736 -7.151 -17.404 1.00 89.31 109 THR A CA 1
ATOM 831 C C . THR A 1 109 ? 0.230 -6.292 -18.567 1.00 89.31 109 THR A C 1
ATOM 833 O O . THR A 1 109 ? 0.145 -6.790 -19.691 1.00 89.31 109 THR A O 1
ATOM 836 N N . PHE A 1 110 ? -0.134 -5.029 -18.319 1.00 88.44 110 PHE A N 1
ATOM 837 C CA . PHE A 1 110 ? -0.763 -4.161 -19.326 1.00 88.44 110 PHE A CA 1
ATOM 838 C C . PHE A 1 110 ? 0.180 -3.141 -19.970 1.00 88.44 110 PHE A C 1
ATOM 840 O O . PHE A 1 110 ? 0.010 -2.845 -21.148 1.00 88.44 110 PHE A O 1
ATOM 847 N N . ILE A 1 111 ? 1.147 -2.612 -19.221 1.00 88.31 111 ILE A N 1
ATOM 848 C CA . ILE A 1 111 ? 2.133 -1.625 -19.695 1.00 88.31 111 ILE A CA 1
ATOM 849 C C . ILE A 1 111 ? 3.454 -2.319 -20.044 1.00 88.31 111 ILE A C 1
ATOM 851 O O . ILE A 1 111 ? 4.120 -1.956 -21.009 1.00 88.31 111 ILE A O 1
ATOM 855 N N . GLY A 1 112 ? 3.805 -3.364 -19.294 1.00 88.00 112 GLY A N 1
ATOM 856 C CA . GLY A 1 112 ? 4.988 -4.186 -19.523 1.00 88.00 112 GLY A CA 1
ATOM 857 C C . GLY A 1 112 ? 6.003 -4.115 -18.378 1.00 88.00 112 GLY A C 1
ATOM 858 O O . GLY A 1 112 ? 5.827 -3.351 -17.425 1.00 88.00 112 GLY A O 1
ATOM 859 N N . PRO A 1 113 ? 7.098 -4.894 -18.454 1.00 87.50 113 PRO A N 1
ATOM 860 C CA . PRO A 1 113 ? 8.065 -5.023 -17.360 1.00 87.50 113 PRO A CA 1
ATOM 861 C C . PRO A 1 113 ? 8.726 -3.702 -16.947 1.00 87.50 113 PRO A C 1
ATOM 863 O O . PRO A 1 113 ? 9.038 -3.516 -15.774 1.00 87.50 113 PRO A O 1
ATOM 866 N N . ALA A 1 114 ? 8.885 -2.761 -17.884 1.00 87.69 114 ALA A N 1
ATOM 867 C CA . ALA A 1 114 ? 9.481 -1.450 -17.624 1.00 87.69 114 ALA A CA 1
ATOM 868 C C . ALA A 1 114 ? 8.675 -0.599 -16.624 1.00 87.69 114 ALA A C 1
ATOM 870 O O . ALA A 1 114 ? 9.252 0.247 -15.947 1.00 87.69 114 ALA A O 1
ATOM 871 N N . ALA A 1 115 ? 7.369 -0.853 -16.470 1.00 89.50 115 ALA A N 1
ATOM 872 C CA . ALA A 1 115 ? 6.525 -0.152 -15.503 1.00 89.50 115 ALA A CA 1
ATOM 873 C C . ALA A 1 115 ? 6.771 -0.589 -14.046 1.00 89.50 115 ALA A C 1
ATOM 875 O O . ALA A 1 115 ? 6.267 0.049 -13.121 1.00 89.50 115 ALA A O 1
ATOM 876 N N . ALA A 1 116 ? 7.549 -1.656 -13.821 1.00 90.94 116 ALA A N 1
ATOM 877 C CA . ALA A 1 116 ? 7.811 -2.187 -12.488 1.00 90.94 116 ALA A CA 1
ATOM 878 C C . ALA A 1 116 ? 8.601 -1.206 -11.612 1.00 90.94 116 ALA A C 1
ATOM 880 O O . ALA A 1 116 ? 8.176 -0.908 -10.499 1.00 90.94 116 ALA A O 1
ATOM 881 N N . LEU A 1 117 ? 9.715 -0.665 -12.119 1.00 91.50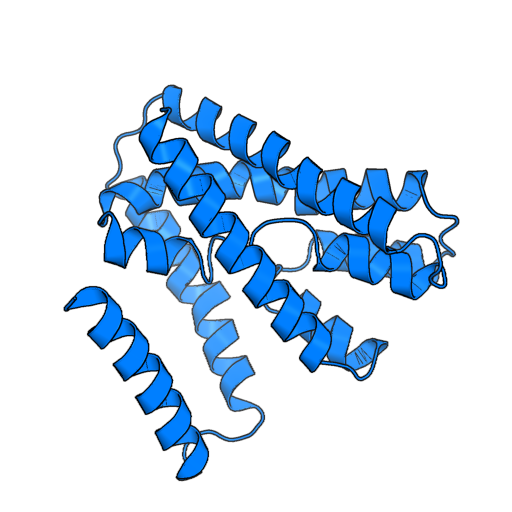 117 LEU A N 1
ATOM 882 C CA . LEU A 1 117 ? 10.557 0.252 -11.348 1.00 91.50 117 LEU A CA 1
ATOM 883 C C . LEU A 1 117 ? 9.824 1.566 -10.994 1.00 91.50 117 LEU A C 1
ATOM 885 O O . LEU A 1 117 ? 9.822 1.915 -9.815 1.00 91.50 117 LEU A O 1
ATOM 889 N N . PRO A 1 118 ? 9.122 2.253 -11.921 1.00 91.62 118 PRO A N 1
ATOM 890 C CA . PRO A 1 118 ? 8.274 3.399 -11.581 1.00 91.62 118 PRO A CA 1
ATOM 891 C C . PRO A 1 118 ? 7.191 3.084 -10.544 1.00 91.62 118 PRO A C 1
ATOM 893 O O . PRO A 1 118 ? 6.964 3.879 -9.636 1.00 91.62 118 PRO A O 1
ATOM 896 N N . ALA A 1 119 ? 6.543 1.917 -10.632 1.00 92.19 119 ALA A N 1
ATOM 897 C CA . ALA A 1 119 ? 5.552 1.500 -9.642 1.00 92.19 119 ALA A CA 1
ATOM 898 C C . ALA A 1 119 ? 6.174 1.310 -8.253 1.00 92.19 119 ALA A C 1
ATOM 900 O O . ALA A 1 119 ? 5.588 1.724 -7.258 1.00 92.19 119 ALA A O 1
ATOM 901 N N . ILE A 1 120 ? 7.375 0.735 -8.179 1.00 92.19 120 ILE A N 1
ATOM 902 C CA . ILE A 1 120 ? 8.108 0.582 -6.918 1.00 92.19 120 ILE A CA 1
ATOM 903 C C . ILE A 1 120 ? 8.521 1.948 -6.360 1.00 92.19 120 ILE A C 1
ATOM 905 O O . ILE A 1 120 ? 8.373 2.176 -5.165 1.00 92.19 120 ILE A O 1
ATOM 909 N N . MET A 1 121 ? 8.981 2.877 -7.202 1.00 93.38 121 MET A N 1
ATOM 910 C CA . MET A 1 121 ? 9.302 4.253 -6.788 1.00 93.38 121 MET A CA 1
ATOM 911 C C . MET A 1 121 ? 8.079 4.978 -6.228 1.00 93.38 121 MET A C 1
ATOM 913 O O . MET A 1 121 ? 8.130 5.551 -5.142 1.00 93.38 121 MET A O 1
ATOM 917 N N . PHE A 1 122 ? 6.942 4.876 -6.913 1.00 93.00 122 PHE A N 1
ATOM 918 C CA . PHE A 1 122 ? 5.671 5.371 -6.395 1.00 93.00 122 PHE A CA 1
ATOM 919 C C . PHE A 1 122 ? 5.333 4.740 -5.033 1.00 93.00 122 PHE A C 1
ATOM 921 O O . PHE A 1 122 ? 4.912 5.445 -4.112 1.00 93.00 122 PHE A O 1
ATOM 928 N N . ASP A 1 123 ? 5.565 3.431 -4.875 1.00 91.25 123 ASP A N 1
ATOM 929 C CA . ASP A 1 123 ? 5.313 2.730 -3.616 1.00 91.25 123 ASP A CA 1
ATOM 930 C C . ASP A 1 123 ? 6.251 3.162 -2.479 1.00 91.25 123 ASP A C 1
ATOM 932 O O . ASP A 1 123 ? 5.851 3.138 -1.317 1.00 91.25 123 ASP A O 1
ATOM 936 N N . VAL A 1 124 ? 7.471 3.621 -2.784 1.00 91.25 124 VAL A N 1
ATOM 937 C CA . VAL A 1 124 ? 8.367 4.234 -1.786 1.00 91.25 124 VAL A CA 1
ATOM 938 C C . VAL A 1 124 ? 7.707 5.479 -1.189 1.00 91.25 124 VAL A C 1
ATOM 940 O O . VAL A 1 124 ? 7.614 5.601 0.032 1.00 91.25 124 VAL A O 1
ATOM 943 N N . GLY A 1 125 ? 7.180 6.371 -2.031 1.00 91.56 125 GLY A N 1
ATOM 944 C CA . GLY A 1 125 ? 6.430 7.549 -1.582 1.00 91.56 125 GLY A CA 1
ATOM 945 C C . GLY A 1 125 ? 5.176 7.197 -0.785 1.00 91.56 125 GLY A C 1
ATOM 946 O O . GLY A 1 125 ? 4.947 7.715 0.310 1.00 91.56 125 GLY A O 1
ATOM 947 N N . ASN A 1 126 ? 4.389 6.260 -1.313 1.00 91.88 126 ASN A N 1
ATOM 948 C CA . ASN A 1 126 ? 3.207 5.712 -0.651 1.00 91.88 126 ASN A CA 1
ATOM 949 C C . ASN A 1 126 ? 3.537 5.131 0.738 1.00 91.88 126 ASN A C 1
ATOM 951 O O . ASN A 1 126 ? 2.826 5.401 1.705 1.00 91.88 126 ASN A O 1
ATOM 955 N N . SER A 1 127 ? 4.646 4.397 0.865 1.00 88.88 127 SER A N 1
ATOM 956 C CA . SER A 1 127 ? 5.090 3.763 2.113 1.00 88.88 127 SER A CA 1
ATOM 957 C C . SER A 1 127 ? 5.515 4.775 3.176 1.00 88.88 127 SER A C 1
ATOM 959 O O . SER A 1 127 ? 5.258 4.554 4.361 1.00 88.88 127 SER A O 1
ATOM 961 N N . ILE A 1 128 ? 6.115 5.904 2.777 1.00 90.06 128 ILE A N 1
ATOM 962 C CA . ILE A 1 128 ? 6.436 7.010 3.694 1.00 90.06 128 ILE A CA 1
ATOM 963 C C . ILE A 1 128 ? 5.145 7.586 4.288 1.00 90.06 128 ILE A C 1
ATOM 965 O O . ILE A 1 128 ? 5.042 7.745 5.509 1.00 90.06 128 ILE A O 1
ATOM 969 N N . MET A 1 129 ? 4.136 7.848 3.447 1.00 89.88 129 MET A N 1
ATOM 970 C CA . MET A 1 129 ? 2.838 8.321 3.932 1.00 89.88 129 MET A CA 1
ATOM 971 C C . MET A 1 129 ? 2.162 7.268 4.815 1.00 89.88 129 MET A C 1
ATOM 973 O O . MET A 1 129 ? 1.711 7.598 5.905 1.00 89.88 129 MET A O 1
ATOM 977 N N . MET A 1 130 ? 2.143 5.995 4.413 1.00 85.50 130 MET A N 1
ATOM 978 C CA . MET A 1 130 ? 1.507 4.935 5.202 1.00 85.50 130 MET A CA 1
ATOM 979 C C . MET A 1 130 ? 2.157 4.713 6.573 1.00 85.50 130 MET A C 1
ATOM 981 O O . MET A 1 130 ? 1.440 4.514 7.556 1.00 85.50 130 MET A O 1
ATOM 985 N N . SER A 1 131 ? 3.489 4.761 6.647 1.00 83.69 131 SER A N 1
ATOM 986 C CA . SER A 1 131 ? 4.228 4.439 7.873 1.00 83.69 131 SER A CA 1
ATOM 987 C C . SER A 1 131 ? 4.285 5.614 8.845 1.00 83.69 131 SER A C 1
ATOM 989 O O . SER A 1 131 ? 4.071 5.444 10.042 1.00 83.69 131 SER A O 1
ATOM 991 N N . ALA A 1 132 ? 4.561 6.821 8.345 1.00 85.62 132 ALA A N 1
ATOM 992 C CA . ALA A 1 132 ? 4.756 7.996 9.189 1.00 85.62 132 ALA A CA 1
ATOM 993 C C . ALA A 1 132 ? 3.572 8.966 9.113 1.00 85.62 132 ALA A C 1
ATOM 995 O O . ALA A 1 132 ? 2.998 9.329 10.142 1.00 85.62 132 ALA A O 1
ATOM 996 N N . GLY A 1 133 ? 3.183 9.378 7.905 1.00 88.25 133 GLY A N 1
ATOM 997 C CA . GLY A 1 133 ? 2.191 10.439 7.723 1.00 88.25 133 GLY A CA 1
ATOM 998 C C . GLY A 1 133 ? 0.805 10.064 8.249 1.00 88.25 133 GLY A C 1
ATOM 999 O O . GLY A 1 133 ? 0.230 10.791 9.053 1.00 88.25 133 GLY A O 1
ATOM 1000 N N . ASN A 1 134 ? 0.312 8.877 7.906 1.00 87.69 134 ASN A N 1
ATOM 1001 C CA . ASN A 1 134 ? -0.963 8.344 8.370 1.00 87.69 134 ASN A CA 1
ATOM 1002 C C . ASN A 1 134 ? -1.050 8.287 9.897 1.00 87.69 134 ASN A C 1
ATOM 1004 O O . ASN A 1 134 ? -2.087 8.649 10.457 1.00 87.69 134 ASN A O 1
ATOM 1008 N N . TYR A 1 135 ? 0.025 7.865 10.573 1.00 86.31 135 TYR A N 1
ATOM 1009 C CA . TYR A 1 135 ? 0.085 7.860 12.033 1.00 86.31 135 TYR A CA 1
ATOM 1010 C C . TYR A 1 135 ? -0.048 9.282 12.582 1.00 86.31 135 TYR A C 1
ATOM 1012 O O . TYR A 1 135 ? -0.962 9.552 13.363 1.00 86.31 135 TYR A O 1
ATOM 1020 N N . VAL A 1 136 ? 0.824 10.194 12.136 1.00 88.88 136 VAL A N 1
ATOM 1021 C CA . VAL A 1 136 ? 0.873 11.582 12.622 1.00 88.88 136 VAL A CA 1
ATOM 1022 C C . VAL A 1 136 ? -0.461 12.285 12.391 1.00 88.88 136 VAL A C 1
ATOM 1024 O O . VAL A 1 136 ? -1.029 12.861 13.316 1.00 88.88 136 VAL A O 1
ATOM 1027 N N . THR A 1 137 ? -1.007 12.197 11.180 1.00 88.81 137 THR A N 1
ATOM 1028 C CA . THR A 1 137 ? -2.272 12.838 10.821 1.00 88.81 137 THR A CA 1
ATOM 1029 C C . THR A 1 137 ? -3.449 12.241 11.589 1.00 88.81 137 THR A C 1
ATOM 1031 O O . THR A 1 137 ? -4.280 12.984 12.102 1.00 88.81 137 THR A O 1
ATOM 1034 N N . THR A 1 138 ? -3.529 10.914 11.729 1.00 87.62 138 THR A N 1
ATOM 1035 C CA . THR A 1 138 ? -4.634 10.277 12.466 1.00 87.62 138 THR A CA 1
ATOM 1036 C C . THR A 1 138 ? -4.571 10.605 13.957 1.00 87.62 138 THR A C 1
ATOM 1038 O O . THR A 1 138 ? -5.602 10.915 14.551 1.00 87.62 138 THR A O 1
ATOM 1041 N N . ALA A 1 139 ? -3.377 10.591 14.556 1.00 86.62 139 ALA A N 1
ATOM 1042 C CA . ALA A 1 139 ? -3.179 10.934 15.962 1.00 86.62 139 ALA A CA 1
ATOM 1043 C C . ALA A 1 139 ? -3.423 12.422 16.257 1.00 86.62 139 ALA A C 1
ATOM 1045 O O . ALA A 1 139 ? -3.891 12.751 17.342 1.00 86.62 139 ALA A O 1
ATOM 1046 N N . ALA A 1 140 ? -3.143 13.313 15.301 1.00 89.00 140 ALA A N 1
ATOM 1047 C CA . ALA A 1 140 ? -3.426 14.740 15.433 1.00 89.00 140 ALA A CA 1
ATOM 1048 C C . ALA A 1 140 ? -4.920 15.070 15.270 1.00 89.00 140 ALA A C 1
ATOM 1050 O O . ALA A 1 140 ? -5.426 15.986 15.913 1.00 89.00 140 ALA A O 1
ATOM 1051 N N . LEU A 1 141 ? -5.635 14.342 14.405 1.00 87.88 141 LEU A N 1
ATOM 1052 C CA . LEU A 1 141 ? -7.026 14.645 14.051 1.00 87.88 141 LEU A CA 1
ATOM 1053 C C . LEU A 1 141 ? -8.075 13.933 14.914 1.00 87.88 141 LEU A C 1
ATOM 1055 O O . LEU A 1 141 ? -9.246 14.323 14.888 1.00 87.88 141 LEU A O 1
ATOM 1059 N N . LEU A 1 142 ? -7.701 12.869 15.628 1.00 87.12 142 LEU A N 1
ATOM 1060 C CA . LEU A 1 142 ? -8.619 12.067 16.435 1.00 87.12 142 LEU A CA 1
ATOM 1061 C C . LEU A 1 142 ? -8.148 11.970 17.892 1.00 87.12 142 LEU A C 1
ATOM 1063 O O . LEU A 1 142 ? -6.967 11.723 18.132 1.00 87.12 142 LEU A O 1
ATOM 1067 N N . PRO A 1 143 ? -9.061 12.068 18.878 1.00 86.38 143 PRO A N 1
ATOM 1068 C CA . PRO A 1 143 ? -8.733 11.823 20.278 1.00 86.38 143 PRO A CA 1
ATOM 1069 C C . PRO A 1 143 ? -8.575 10.314 20.518 1.00 86.38 143 PRO A C 1
ATOM 1071 O O . PRO A 1 143 ? -9.524 9.624 20.885 1.00 86.38 143 PRO A O 1
ATOM 1074 N N . LEU A 1 144 ? -7.379 9.791 20.243 1.00 83.56 144 LEU A N 1
ATOM 1075 C CA . LEU A 1 144 ? -7.040 8.380 20.435 1.00 83.56 144 LEU A CA 1
ATOM 1076 C C . LEU A 1 144 ? -6.657 8.103 21.892 1.00 83.56 144 LEU A C 1
ATOM 1078 O O . LEU A 1 144 ? -5.752 8.751 22.434 1.00 83.56 144 LEU A O 1
ATOM 1082 N N . ASP A 1 145 ? -7.285 7.089 22.481 1.00 82.69 145 ASP A N 1
ATOM 1083 C CA . ASP A 1 145 ? -6.850 6.484 23.735 1.00 82.69 145 ASP A CA 1
ATOM 1084 C C . ASP A 1 145 ? -5.523 5.724 23.551 1.00 82.69 145 ASP A C 1
ATOM 1086 O O . ASP A 1 145 ? -5.036 5.510 22.435 1.00 82.69 145 ASP A O 1
ATOM 1090 N N . GLU A 1 146 ? -4.901 5.319 24.658 1.00 83.19 146 GLU A N 1
ATOM 1091 C CA . GLU A 1 146 ? -3.574 4.694 24.641 1.00 83.19 146 GLU A CA 1
ATOM 1092 C C . GLU A 1 146 ? -3.550 3.385 23.836 1.00 83.19 146 GLU A C 1
ATOM 1094 O O . GLU A 1 146 ? -2.607 3.127 23.080 1.00 83.19 146 GLU A O 1
ATOM 1099 N N . THR A 1 147 ? -4.613 2.584 23.944 1.00 79.44 147 THR A N 1
ATOM 1100 C CA . THR A 1 147 ? -4.734 1.313 23.224 1.00 79.44 147 THR A CA 1
ATOM 1101 C C . THR A 1 147 ? -4.859 1.556 21.725 1.00 79.44 147 THR A C 1
ATOM 1103 O O . THR A 1 147 ? -4.118 0.950 20.944 1.00 79.44 147 THR A O 1
ATOM 1106 N N . ALA A 1 148 ? -5.728 2.485 21.306 1.00 76.44 148 ALA A N 1
ATOM 1107 C CA . ALA A 1 148 ? -5.850 2.843 19.896 1.00 76.44 148 ALA A CA 1
ATOM 1108 C C . ALA A 1 148 ? -4.550 3.432 19.345 1.00 76.44 148 ALA A C 1
ATOM 1110 O O . ALA A 1 148 ? -4.169 3.105 18.228 1.00 76.44 148 ALA A O 1
ATOM 1111 N N . ARG A 1 149 ? -3.816 4.239 20.117 1.00 80.81 149 ARG A N 1
ATOM 1112 C CA . ARG A 1 149 ? -2.539 4.806 19.662 1.00 80.81 149 ARG A CA 1
ATOM 1113 C C . ARG A 1 149 ? -1.497 3.724 19.384 1.00 80.81 149 ARG A C 1
ATOM 1115 O O . ARG A 1 149 ? -0.889 3.739 18.317 1.00 80.81 149 ARG A O 1
ATOM 1122 N N . LYS A 1 150 ? -1.335 2.755 20.294 1.00 80.50 150 LYS A N 1
ATOM 1123 C CA . LYS A 1 150 ? -0.441 1.599 20.090 1.00 80.50 150 LYS A CA 1
ATOM 1124 C C . LYS A 1 150 ? -0.854 0.785 18.861 1.00 80.50 150 LYS A C 1
ATOM 1126 O O . LYS A 1 150 ? -0.002 0.419 18.056 1.00 80.50 150 LYS A O 1
ATOM 1131 N N . ALA A 1 151 ? -2.156 0.558 18.679 1.00 76.69 151 ALA A N 1
ATOM 1132 C CA . ALA A 1 151 ? -2.688 -0.131 17.506 1.00 76.69 151 ALA A CA 1
ATOM 1133 C C . ALA A 1 151 ? -2.394 0.619 16.197 1.00 76.69 151 ALA A C 1
ATOM 1135 O O . ALA A 1 151 ? -1.947 0.006 15.235 1.00 76.69 151 ALA A O 1
ATOM 1136 N N . VAL A 1 152 ? -2.598 1.938 16.161 1.00 78.50 152 VAL A N 1
ATOM 1137 C CA . VAL A 1 152 ? -2.341 2.787 14.984 1.00 78.50 152 VAL A CA 1
ATOM 1138 C C . VAL A 1 152 ? -0.859 2.731 14.600 1.00 78.50 152 VAL A C 1
ATOM 1140 O O . VAL A 1 152 ? -0.563 2.515 13.429 1.00 78.50 152 VAL A O 1
ATOM 1143 N N . VAL A 1 153 ? 0.069 2.825 15.565 1.00 81.00 153 VAL A N 1
ATOM 1144 C CA . VAL A 1 153 ? 1.514 2.660 15.298 1.00 81.00 153 VAL A CA 1
ATOM 1145 C C . VAL A 1 153 ? 1.800 1.292 14.680 1.00 81.00 153 VAL A C 1
ATOM 1147 O O . VAL A 1 153 ? 2.444 1.208 13.637 1.00 81.00 153 VAL A O 1
ATOM 1150 N N . LEU A 1 154 ? 1.292 0.217 15.289 1.00 78.06 154 LEU A N 1
ATOM 1151 C CA . LEU A 1 154 ? 1.504 -1.141 14.787 1.00 78.06 154 LEU A CA 1
ATOM 1152 C C . LEU A 1 154 ? 0.940 -1.332 13.376 1.00 78.06 154 LEU A C 1
ATOM 1154 O O . LEU A 1 154 ? 1.584 -1.995 12.574 1.00 78.06 154 LEU A O 1
ATOM 1158 N N . ILE A 1 155 ? -0.225 -0.749 13.068 1.00 75.06 155 ILE A N 1
ATOM 1159 C CA . ILE A 1 155 ? -0.856 -0.812 11.740 1.00 75.06 155 ILE A CA 1
ATOM 1160 C C . ILE A 1 155 ? -0.031 -0.049 10.696 1.00 75.06 155 ILE A C 1
ATOM 1162 O O . ILE A 1 155 ? 0.118 -0.537 9.580 1.00 75.06 155 ILE A O 1
ATOM 1166 N N . CYS A 1 156 ? 0.516 1.117 11.039 1.00 78.88 156 CYS A N 1
ATOM 1167 C CA . CYS A 1 156 ? 1.322 1.921 10.119 1.00 78.88 156 CYS A CA 1
ATOM 1168 C C . CYS A 1 156 ? 2.624 1.227 9.698 1.00 78.88 156 CYS A C 1
ATOM 1170 O O . CYS A 1 156 ? 3.004 1.301 8.535 1.00 78.88 156 CYS A O 1
ATOM 1172 N N . PHE A 1 157 ? 3.280 0.509 10.613 1.00 75.75 157 PHE A N 1
ATOM 1173 C CA . PHE A 1 157 ? 4.495 -0.263 10.308 1.00 75.75 157 PHE A CA 1
ATOM 1174 C C . PHE A 1 157 ? 4.217 -1.688 9.824 1.00 75.75 157 PHE A C 1
ATOM 1176 O O . PHE A 1 157 ? 5.132 -2.452 9.507 1.00 75.75 157 PHE A O 1
ATOM 1183 N N . ALA A 1 158 ? 2.949 -2.068 9.773 1.00 70.88 158 ALA A N 1
ATOM 1184 C CA . ALA A 1 158 ? 2.532 -3.368 9.314 1.00 70.88 158 ALA A CA 1
ATOM 1185 C C . ALA A 1 158 ? 2.523 -3.413 7.778 1.00 70.88 158 ALA A C 1
ATOM 1187 O O . ALA A 1 158 ? 1.980 -2.507 7.146 1.00 70.88 158 ALA A O 1
ATOM 1188 N N . PRO A 1 159 ? 3.018 -4.497 7.149 1.00 62.09 159 PRO A N 1
ATOM 1189 C CA . PRO A 1 159 ? 2.805 -4.727 5.727 1.00 62.09 159 PRO A CA 1
ATOM 1190 C C . PRO A 1 159 ? 1.314 -4.613 5.391 1.00 62.09 159 PRO A C 1
ATOM 1192 O O . PRO A 1 159 ? 0.504 -5.412 5.882 1.00 62.09 159 PRO A O 1
ATOM 1195 N N . ALA A 1 160 ? 0.974 -3.627 4.553 1.00 59.41 160 ALA A N 1
ATOM 1196 C CA . ALA A 1 160 ? -0.396 -3.190 4.279 1.00 59.41 160 ALA A CA 1
ATOM 1197 C C . ALA A 1 160 ? -1.344 -4.340 3.906 1.00 59.41 160 ALA A C 1
ATOM 1199 O O . ALA A 1 160 ? -2.522 -4.292 4.226 1.00 59.41 160 ALA A O 1
ATOM 1200 N N . GLY A 1 161 ? -0.840 -5.411 3.281 1.00 55.69 161 GLY A N 1
ATOM 1201 C CA . GLY A 1 161 ? -1.645 -6.579 2.921 1.00 55.69 161 GLY A CA 1
ATOM 1202 C C . GLY A 1 161 ? -1.967 -7.541 4.077 1.00 55.69 161 GLY A C 1
ATOM 1203 O O . GLY A 1 161 ? -3.100 -8.009 4.172 1.00 55.69 161 GLY A O 1
ATOM 1204 N N . ILE A 1 162 ? -0.997 -7.897 4.932 1.00 50.88 162 ILE A N 1
ATOM 1205 C CA . ILE A 1 162 ? -1.158 -8.989 5.925 1.00 50.88 162 ILE A CA 1
ATOM 1206 C C . ILE A 1 162 ? -1.782 -8.481 7.211 1.00 50.88 162 ILE A C 1
ATOM 1208 O O . ILE A 1 162 ? -2.745 -9.053 7.716 1.00 50.88 162 ILE A O 1
ATOM 1212 N N . PHE A 1 163 ? -1.215 -7.423 7.775 1.00 55.22 163 PHE A N 1
ATOM 1213 C CA . PHE A 1 163 ? -1.565 -7.036 9.132 1.00 55.22 163 PHE A CA 1
ATOM 1214 C C . PHE A 1 163 ? -2.825 -6.182 9.169 1.00 55.22 163 PHE A C 1
ATOM 1216 O O . PHE A 1 163 ? -3.611 -6.367 10.083 1.00 55.22 163 PHE A O 1
ATOM 1223 N N . SER A 1 164 ? -3.098 -5.362 8.150 1.00 57.22 164 SER A N 1
ATOM 1224 C CA . SER A 1 164 ? -4.404 -4.706 7.973 1.00 57.22 164 SER A CA 1
ATOM 1225 C C . SER A 1 164 ? -5.549 -5.724 7.992 1.00 57.22 164 SER A C 1
ATOM 1227 O O . SER A 1 164 ? -6.496 -5.578 8.762 1.00 57.22 164 SER A O 1
ATOM 1229 N N . ALA A 1 165 ? -5.437 -6.794 7.197 1.00 54.69 165 ALA A N 1
ATOM 1230 C CA . ALA A 1 165 ? -6.473 -7.815 7.081 1.00 54.69 165 ALA A CA 1
ATOM 1231 C C . ALA A 1 165 ? -6.610 -8.664 8.346 1.00 54.69 165 ALA A C 1
ATOM 1233 O O . ALA A 1 165 ? -7.724 -8.893 8.811 1.00 54.69 165 ALA A O 1
ATOM 1234 N N . ILE A 1 166 ? -5.491 -9.083 8.944 1.00 56.06 166 ILE A N 1
ATOM 1235 C CA . ILE A 1 166 ? -5.501 -9.844 10.199 1.00 56.06 166 ILE A CA 1
ATOM 1236 C C . ILE A 1 166 ? -6.011 -8.985 11.359 1.00 56.06 166 ILE A C 1
ATOM 1238 O O . ILE A 1 166 ? -6.736 -9.489 12.210 1.00 56.06 166 ILE A O 1
ATOM 1242 N N . PHE A 1 167 ? -5.663 -7.701 11.408 1.00 56.94 167 PHE A N 1
ATOM 1243 C CA . PHE A 1 167 ? -6.136 -6.789 12.445 1.00 56.94 167 PHE A CA 1
ATOM 1244 C C . PHE A 1 167 ? -7.619 -6.456 12.247 1.00 56.94 167 PHE A C 1
ATOM 1246 O O . PHE A 1 167 ? -8.373 -6.463 13.211 1.00 56.94 167 PHE A O 1
ATOM 1253 N N . ALA A 1 168 ? -8.082 -6.259 11.009 1.00 55.94 168 ALA A N 1
ATOM 1254 C CA . ALA A 1 168 ? -9.504 -6.095 10.700 1.00 55.94 168 ALA A CA 1
ATOM 1255 C C . ALA A 1 168 ? -10.338 -7.323 11.090 1.00 55.94 168 ALA A C 1
ATOM 1257 O O . ALA A 1 168 ? -11.445 -7.190 11.609 1.00 55.94 168 ALA A O 1
ATOM 1258 N N . ASP A 1 169 ? -9.802 -8.518 10.860 1.00 54.19 169 ASP A N 1
ATOM 1259 C CA . ASP A 1 169 ? -10.454 -9.767 11.235 1.00 54.19 169 ASP A CA 1
ATOM 1260 C C . ASP A 1 169 ? -10.463 -9.955 12.760 1.00 54.19 169 ASP A C 1
ATOM 1262 O O . ASP A 1 169 ? -11.516 -10.156 13.359 1.00 54.19 169 ASP A O 1
ATOM 1266 N N . LYS A 1 170 ? -9.312 -9.775 13.423 1.00 54.75 170 LYS A N 1
ATOM 1267 C CA . LYS A 1 170 ? -9.176 -9.990 14.873 1.00 54.75 170 LYS A CA 1
ATOM 1268 C C . LYS A 1 170 ? -9.794 -8.896 15.747 1.00 54.75 170 LYS A C 1
ATOM 1270 O O . LYS A 1 170 ? -10.202 -9.203 16.860 1.00 54.75 170 LYS A O 1
ATOM 1275 N N . VAL A 1 171 ? -9.838 -7.641 15.291 1.00 54.78 171 VAL A N 1
ATOM 1276 C CA 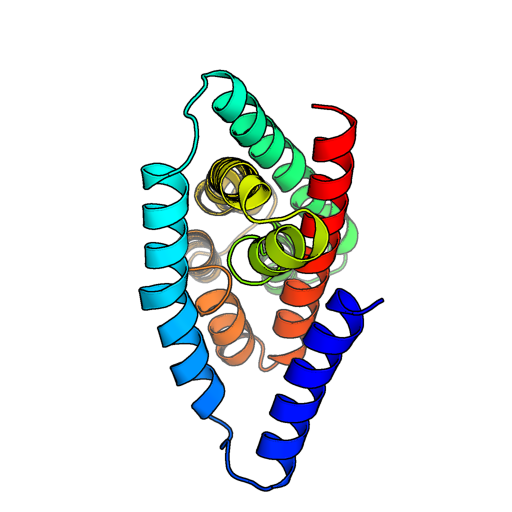. VAL A 1 171 ? -10.304 -6.493 16.098 1.00 54.78 171 VAL A CA 1
ATOM 1277 C C . VAL A 1 171 ? -11.715 -6.048 15.726 1.00 54.78 171 VAL A C 1
ATOM 1279 O O . VAL A 1 171 ? -12.455 -5.605 16.598 1.00 54.78 171 VAL A O 1
ATOM 1282 N N . LEU A 1 172 ? -12.119 -6.173 14.457 1.00 56.47 172 LEU A N 1
ATOM 1283 C CA . LEU A 1 172 ? -13.454 -5.753 14.007 1.00 56.47 172 LEU A CA 1
ATOM 1284 C C . LEU A 1 172 ? -14.381 -6.920 13.657 1.00 56.47 172 LEU A C 1
ATOM 1286 O O . LEU A 1 172 ? -15.549 -6.674 13.357 1.00 56.47 172 LEU A O 1
ATOM 1290 N N . GLY A 1 173 ? -13.881 -8.162 13.636 1.00 60.59 173 GLY A N 1
ATOM 1291 C CA . GLY A 1 173 ? -14.658 -9.330 13.209 1.00 60.59 173 GLY A CA 1
ATOM 1292 C C . GLY A 1 173 ? -15.161 -9.223 11.767 1.00 60.59 173 GLY A C 1
ATOM 1293 O O . GLY A 1 173 ? -16.156 -9.850 11.408 1.00 60.59 173 GLY A O 1
ATOM 1294 N N . ASN A 1 174 ? -14.540 -8.367 10.943 1.00 64.94 174 ASN A N 1
ATOM 1295 C CA . ASN A 1 174 ? -15.048 -8.017 9.620 1.00 64.94 174 ASN A CA 1
ATOM 1296 C C . ASN A 1 174 ? -13.938 -8.025 8.563 1.00 64.94 174 ASN A C 1
ATOM 1298 O O . ASN A 1 174 ? -13.586 -6.999 7.975 1.00 64.94 174 ASN A O 1
ATOM 1302 N N . ALA A 1 175 ? -13.425 -9.224 8.278 1.00 62.84 175 ALA A N 1
ATOM 1303 C CA . ALA A 1 175 ? -12.447 -9.462 7.217 1.00 62.84 175 ALA A CA 1
ATOM 1304 C C . ALA A 1 175 ? -12.900 -8.959 5.830 1.00 62.84 175 ALA A C 1
ATOM 1306 O O . ALA A 1 175 ? -12.070 -8.575 5.005 1.00 62.84 175 ALA A O 1
ATOM 1307 N N . ARG A 1 176 ? -14.217 -8.912 5.562 1.00 66.69 176 ARG A N 1
ATOM 1308 C CA . ARG A 1 176 ? -14.758 -8.436 4.273 1.00 66.69 176 ARG A CA 1
ATOM 1309 C C . ARG A 1 176 ? -14.461 -6.960 4.029 1.00 66.69 176 ARG A C 1
ATOM 1311 O O . ARG A 1 176 ? -14.170 -6.586 2.896 1.00 66.69 176 ARG A O 1
ATOM 1318 N N . LEU A 1 177 ? -14.510 -6.134 5.074 1.00 68.44 177 LEU A N 1
ATOM 1319 C CA . LEU A 1 177 ? -14.246 -4.701 4.957 1.00 68.44 177 LEU A CA 1
ATOM 1320 C C . LEU A 1 177 ? -12.786 -4.428 4.572 1.00 68.44 177 LEU A C 1
ATOM 1322 O O . LEU A 1 177 ? -12.534 -3.591 3.712 1.00 68.44 177 LEU A O 1
ATOM 1326 N N . SER A 1 178 ? -11.834 -5.173 5.144 1.00 68.06 178 SER A N 1
ATOM 1327 C CA . SER A 1 178 ? -10.419 -5.045 4.769 1.00 68.06 178 SER A CA 1
ATOM 1328 C C . SER A 1 178 ? -10.162 -5.510 3.336 1.00 68.06 178 SER A C 1
ATOM 1330 O O . SER A 1 178 ? -9.512 -4.795 2.578 1.00 68.06 178 SER A O 1
ATOM 1332 N N . GLY A 1 179 ? -10.746 -6.641 2.918 1.00 72.62 179 GLY A N 1
ATOM 1333 C CA . GLY A 1 179 ? -10.641 -7.097 1.528 1.00 72.62 179 GLY A CA 1
ATOM 1334 C C . GLY A 1 179 ? -11.183 -6.072 0.521 1.00 72.62 179 GLY A C 1
ATOM 1335 O O . GLY A 1 179 ? -10.568 -5.838 -0.521 1.00 72.62 179 GLY A O 1
ATOM 1336 N N . PHE A 1 180 ? -12.294 -5.408 0.855 1.00 78.62 180 PHE A N 1
ATOM 1337 C CA . PHE A 1 180 ? -12.837 -4.312 0.051 1.00 78.62 180 PHE A CA 1
ATOM 1338 C C . PHE A 1 180 ? -11.875 -3.120 -0.021 1.00 78.62 180 PHE A C 1
ATOM 1340 O O . PHE A 1 180 ? -11.567 -2.664 -1.122 1.00 78.62 180 PHE A O 1
ATOM 1347 N N . CYS A 1 181 ? -11.355 -2.651 1.118 1.00 76.38 181 CYS A N 1
ATOM 1348 C CA . CYS A 1 181 ? -10.394 -1.548 1.157 1.00 76.38 181 CYS A CA 1
ATOM 1349 C C . CYS A 1 181 ? -9.140 -1.857 0.327 1.00 76.38 181 CYS A C 1
ATOM 1351 O O . CYS A 1 181 ? -8.767 -1.044 -0.510 1.00 76.38 181 CYS A O 1
ATOM 1353 N N . LEU A 1 182 ? -8.556 -3.052 0.472 1.00 77.94 182 LEU A N 1
ATOM 1354 C CA . LEU A 1 182 ? -7.365 -3.478 -0.277 1.00 77.94 182 LEU A CA 1
ATOM 1355 C C . LEU A 1 182 ? -7.589 -3.553 -1.791 1.00 77.94 182 LEU A C 1
ATOM 1357 O O . LEU A 1 182 ? -6.661 -3.325 -2.569 1.00 77.94 182 LEU A O 1
ATOM 1361 N N . THR A 1 183 ? -8.806 -3.900 -2.214 1.00 80.62 183 THR A N 1
ATOM 1362 C CA . THR A 1 183 ? -9.170 -3.934 -3.635 1.00 80.62 183 THR A CA 1
ATOM 1363 C C . THR A 1 183 ? -9.385 -2.520 -4.165 1.00 80.62 183 THR A C 1
ATOM 1365 O O . THR A 1 183 ? -8.871 -2.176 -5.227 1.00 80.62 183 THR A O 1
ATOM 1368 N N . ALA A 1 184 ? -10.098 -1.678 -3.411 1.00 83.75 184 ALA A N 1
ATOM 1369 C CA . ALA A 1 184 ? -10.342 -0.288 -3.777 1.00 83.75 184 ALA A CA 1
ATOM 1370 C C . ALA A 1 184 ? -9.031 0.503 -3.901 1.00 83.75 184 ALA A C 1
ATOM 1372 O O . ALA A 1 184 ? -8.833 1.180 -4.906 1.00 83.75 184 ALA A O 1
ATOM 1373 N N . THR A 1 185 ? -8.110 0.360 -2.941 1.00 86.06 185 THR A N 1
ATOM 1374 C CA . THR A 1 185 ? -6.788 1.011 -2.974 1.00 86.06 185 THR A CA 1
ATOM 1375 C C . THR A 1 185 ? -5.879 0.463 -4.076 1.00 86.06 185 THR A C 1
ATOM 1377 O O . THR A 1 185 ? -5.015 1.181 -4.580 1.00 86.06 185 THR A O 1
ATOM 1380 N N . GLY A 1 186 ? -6.067 -0.795 -4.489 1.00 86.25 186 GLY A N 1
ATOM 1381 C CA . GLY A 1 186 ? -5.402 -1.365 -5.663 1.00 86.25 186 GLY A CA 1
ATOM 1382 C C . GLY A 1 186 ? -5.903 -0.747 -6.969 1.00 86.25 186 GLY A C 1
ATOM 1383 O O . GLY A 1 186 ? -5.106 -0.307 -7.793 1.00 86.25 186 GLY A O 1
ATOM 1384 N N . ILE A 1 187 ? -7.224 -0.649 -7.146 1.00 88.12 187 ILE A N 1
ATOM 1385 C CA . ILE A 1 187 ? -7.835 -0.052 -8.346 1.00 88.12 187 ILE A CA 1
ATOM 1386 C C . ILE A 1 187 ? -7.472 1.432 -8.467 1.00 88.12 187 ILE A C 1
ATOM 1388 O O . ILE A 1 187 ? -7.085 1.878 -9.547 1.00 88.12 187 ILE A O 1
ATOM 1392 N N . THR A 1 188 ? -7.559 2.198 -7.375 1.00 87.81 188 THR A N 1
ATOM 1393 C CA . THR A 1 188 ? -7.165 3.614 -7.393 1.00 87.81 188 THR A CA 1
ATOM 1394 C C . THR A 1 188 ? -5.674 3.775 -7.670 1.00 87.81 188 THR A C 1
ATOM 1396 O O . THR A 1 188 ? -5.307 4.657 -8.440 1.00 87.81 188 THR A O 1
ATOM 1399 N N . GLY A 1 189 ? -4.820 2.898 -7.130 1.00 87.56 189 GLY A N 1
ATOM 1400 C CA . GLY A 1 189 ? -3.384 2.896 -7.413 1.00 87.56 189 GLY A CA 1
ATOM 1401 C C . GLY A 1 189 ? -3.071 2.658 -8.892 1.00 87.56 189 GLY A C 1
ATOM 1402 O O . GLY A 1 189 ? -2.257 3.377 -9.468 1.00 87.56 189 GLY A O 1
ATOM 1403 N N . VAL A 1 190 ? -3.759 1.707 -9.533 1.00 89.50 190 VAL A N 1
ATOM 1404 C CA . VAL A 1 190 ? -3.648 1.481 -10.986 1.00 89.50 190 VAL A CA 1
ATOM 1405 C C . VAL A 1 190 ? -4.085 2.714 -11.770 1.00 89.50 190 VAL A C 1
ATOM 1407 O O . VAL A 1 190 ? -3.377 3.118 -12.687 1.00 89.50 190 VAL A O 1
ATOM 1410 N N . ALA A 1 191 ? -5.212 3.331 -11.410 1.00 90.06 191 ALA A N 1
ATOM 1411 C CA . ALA A 1 191 ? -5.702 4.524 -12.097 1.00 90.06 191 ALA A CA 1
ATOM 1412 C C . ALA A 1 191 ? -4.717 5.700 -11.982 1.00 90.06 191 ALA A C 1
ATOM 1414 O O . ALA A 1 191 ? -4.393 6.328 -12.986 1.00 90.06 191 ALA A O 1
ATOM 1415 N N . VAL A 1 192 ? -4.192 5.958 -10.781 1.00 91.12 192 VAL A N 1
ATOM 1416 C CA . VAL A 1 192 ? -3.202 7.020 -10.540 1.00 91.12 192 VAL A CA 1
ATOM 1417 C C . VAL A 1 192 ? -1.922 6.767 -11.334 1.00 91.12 192 VAL A C 1
ATOM 1419 O O . VAL A 1 192 ? -1.425 7.680 -11.985 1.00 91.12 192 VAL A O 1
ATOM 1422 N N . MET A 1 193 ? -1.413 5.533 -11.343 1.00 89.75 193 MET A N 1
ATOM 1423 C CA . MET A 1 193 ? -0.204 5.191 -12.099 1.00 89.75 193 MET A CA 1
ATOM 1424 C C . MET A 1 193 ? -0.414 5.222 -13.615 1.00 89.75 193 MET A C 1
ATOM 1426 O O . MET A 1 193 ? 0.490 5.614 -14.346 1.00 89.75 193 MET A O 1
ATOM 1430 N N . ALA A 1 194 ? -1.602 4.854 -14.097 1.00 86.88 194 ALA A N 1
ATOM 1431 C CA . ALA A 1 194 ? -1.947 4.993 -15.507 1.00 86.88 194 ALA A CA 1
ATOM 1432 C C . ALA A 1 194 ? -1.970 6.469 -15.933 1.00 86.88 194 ALA A C 1
ATOM 1434 O O . ALA A 1 194 ? -1.457 6.798 -16.997 1.00 86.88 194 ALA A O 1
ATOM 1435 N N . ILE A 1 195 ? -2.499 7.360 -15.085 1.00 84.62 195 ILE A N 1
ATOM 1436 C CA . ILE A 1 195 ? -2.456 8.812 -15.312 1.00 84.62 195 ILE A CA 1
ATOM 1437 C C . ILE A 1 195 ? -1.009 9.313 -15.276 1.00 84.62 195 ILE A C 1
ATOM 1439 O O . ILE A 1 195 ? -0.594 10.027 -16.186 1.00 84.62 195 ILE A O 1
ATOM 1443 N N . ALA A 1 196 ? -0.217 8.905 -14.282 1.00 84.25 196 ALA A N 1
ATOM 1444 C CA . ALA A 1 196 ? 1.189 9.292 -14.174 1.00 84.25 196 ALA A CA 1
ATOM 1445 C C . ALA A 1 196 ? 1.981 8.922 -15.437 1.00 84.25 196 ALA A C 1
ATOM 1447 O O . ALA A 1 196 ? 2.692 9.762 -15.964 1.00 84.25 196 ALA A O 1
ATOM 1448 N N . ASN A 1 197 ? 1.764 7.724 -15.988 1.00 83.81 197 ASN A N 1
ATOM 1449 C CA . ASN A 1 197 ? 2.387 7.269 -17.236 1.00 83.81 197 ASN A CA 1
ATOM 1450 C C . ASN A 1 197 ? 2.005 8.109 -18.473 1.00 83.81 197 ASN A C 1
ATOM 1452 O O . ASN A 1 197 ? 2.664 8.021 -19.502 1.00 83.81 197 ASN A O 1
ATOM 1456 N N . THR A 1 198 ? 0.905 8.866 -18.426 1.00 79.50 198 THR A N 1
ATOM 1457 C CA . THR A 1 198 ? 0.527 9.787 -19.516 1.00 79.50 198 THR A CA 1
ATOM 1458 C C . THR A 1 198 ? 1.075 11.199 -19.333 1.00 79.50 198 THR A C 1
ATOM 1460 O O . THR A 1 198 ? 1.104 11.957 -20.297 1.00 79.50 198 THR A O 1
ATOM 1463 N N . LEU A 1 199 ? 1.470 11.565 -18.110 1.00 71.69 199 LEU A N 1
ATOM 1464 C CA . LEU A 1 199 ? 1.882 12.923 -17.743 1.00 71.69 199 LEU A CA 1
ATOM 1465 C C . LEU A 1 199 ? 3.397 13.067 -17.529 1.00 71.69 199 LEU A C 1
ATOM 1467 O O . LEU A 1 199 ? 3.896 14.189 -17.602 1.00 71.69 199 LEU A O 1
ATOM 1471 N N . LEU A 1 200 ? 4.093 11.967 -17.230 1.00 66.56 200 LEU A N 1
ATOM 1472 C CA . LEU A 1 200 ? 5.526 11.875 -16.929 1.00 66.56 200 LEU A CA 1
ATOM 1473 C C . LEU A 1 200 ? 6.219 10.968 -17.948 1.00 66.56 200 LEU A C 1
ATOM 1475 O O . LEU A 1 200 ? 7.363 11.302 -18.323 1.00 66.56 200 LEU A O 1
#

Secondary structure (DSSP, 8-state):
-HHHHHHHHHHHHHHHHHHTTSS-TTHHHHHHHHIIIIIHHHHHHHHHHHS---THHHHHHHHHHHHHHHHHHHHHHHSTTS-HHHHHHHHHHSSS--IIIIIHHHHHHHT-GGGHHHHHHHHHHHHHIIIIIHHHHHHHHS---HHHHHHHHHHHTS-TTHHHHHHHHHHHS-HHHHHHHHHHHHHHHHHHHHHHHHH-

Foldseek 3Di:
DVLVVVVVVVVVVVVVCVVVVVDDPCNVVVVVCCQVVPVLVVLQVVCVVPADDDPVLLVLLQVLLVVQVVQLVVLLVVCVPDDLLVSLLCSLLLTFALQSPAQQVVCCSPVNSNLNSSSVSSVNSSLCCLQPVSLVVSVVSGPDDPVSNVVSNCSSPDDSPNCSLVCCCVPVVCSPVSVVSNVVRSVVSNVSSVVVVVVD

Sequence (200 aa):
MVAVAKILAIILLGYALKRVGLFGADNYKVLQKMVLYVTLPAAIITSFATGRHDLGLLWISLFGLVCATIPLVTMFVVSRRMPVARRAFLMLNGSGFNVGNFTLPILQTFIGPAAALPAIMFDVGNSIMMSAGNYVTTAALLPLDETARKAVVLICFAPAGIFSAIFADKVLGNARLSGFCLTATGITGVAVMAIANTLL